Protein AF-A0A3N5QUW6-F1 (afdb_monomer)

Solvent-accessible surface area (backbone atoms only — not comparable to full-atom values): 14132 Å² total; per-residue (Å²): 138,83,79,79,79,84,76,81,46,76,66,60,58,51,51,52,49,52,50,54,51,52,52,48,50,50,50,50,42,40,70,77,35,26,73,84,57,45,49,43,58,52,53,50,51,50,52,50,50,50,47,45,58,71,54,50,44,60,58,69,42,42,45,84,40,75,59,88,62,66,57,44,33,39,71,74,58,42,76,89,75,78,54,65,54,97,43,71,69,44,36,50,38,69,59,44,38,67,40,96,86,24,29,67,59,53,78,62,54,48,73,65,55,36,75,76,56,68,51,53,90,59,68,92,67,89,54,70,53,53,52,49,44,22,58,69,20,56,71,62,77,34,73,76,83,71,78,63,55,78,65,71,58,87,61,53,49,70,52,46,39,59,42,38,72,72,56,67,44,62,67,44,58,56,68,36,73,52,56,75,28,63,61,68,73,71,44,39,30,28,73,85,79,64,45,33,41,48,33,71,30,92,37,90,90,64,70,70,92,53,67,34,44,31,67,43,71,66,57,51,43,51,50,29,47,77,70,74,39,58,81,70,58,46,67,72,69,37,39,101

Nearest PDB structures (foldseek):
  8x2j-assembly1_A  TM=5.044E-01  e=1.248E-05  Chloroflexus aurantiacus J-10-fl
  6loe-assembly1_A  TM=5.305E-01  e=9.195E-05  Roseiflexus castenholzii DSM 13941

Foldseek 3Di:
DDDDPPCPDPVVVVVVVVVVVVVVVLVCCCVVPVPVNVNVVVVVVVVVVCCCVFPVVLVVQKDWAFFPFWDFLQVQQDPPLPQDDPDSQSSCCLQFPADPVQHIPAGHWLVSVCVRVVDLVDDPDPDVRSNVCSPVDVVVVHTRPGDGQADDPPQWDDGNCCCVVVVVDDPCLAANDSNRGGTDDIFMAGPPPRHTCQQVAPGPVRDDPGLRRHNDLVSVCVVCVVVVNNVCSDPVNTGD

Structure (mmCIF, N/CA/C/O backbone):
data_AF-A0A3N5QUW6-F1
#
_entry.id   AF-A0A3N5QUW6-F1
#
loop_
_atom_site.group_PDB
_atom_site.id
_atom_site.type_symbol
_atom_site.label_atom_id
_atom_site.label_alt_id
_atom_site.label_comp_id
_atom_site.label_asym_id
_atom_site.label_entity_id
_atom_site.label_seq_id
_atom_site.pdbx_PDB_ins_code
_atom_site.Cartn_x
_atom_site.Cartn_y
_atom_site.Cartn_z
_atom_site.occupancy
_atom_site.B_iso_or_equiv
_atom_site.auth_seq_id
_atom_site.auth_comp_id
_atom_site.auth_asym_id
_atom_site.auth_atom_id
_atom_site.pdbx_PDB_model_num
ATOM 1 N N . MET A 1 1 ? -69.546 9.746 49.657 1.00 45.81 1 MET A N 1
ATOM 2 C CA . MET A 1 1 ? -68.284 9.319 49.016 1.00 45.81 1 MET A CA 1
ATOM 3 C C . MET A 1 1 ? -67.146 9.773 49.910 1.00 45.81 1 MET A C 1
ATOM 5 O O . MET A 1 1 ? -66.856 10.958 49.946 1.00 45.81 1 MET A O 1
ATOM 9 N N . VAL A 1 2 ? -66.602 8.863 50.716 1.00 47.72 2 VAL A N 1
ATOM 10 C CA . VAL A 1 2 ? -65.469 9.143 51.609 1.00 47.72 2 VAL A CA 1
ATOM 11 C C . VAL A 1 2 ? -64.213 8.714 50.859 1.00 47.72 2 VAL A C 1
ATOM 13 O O . VAL A 1 2 ? -64.085 7.547 50.497 1.00 47.72 2 VAL A O 1
ATOM 16 N N . THR A 1 3 ? -63.332 9.660 50.550 1.00 53.16 3 THR A N 1
ATOM 17 C CA . THR A 1 3 ? -62.000 9.361 50.017 1.00 53.16 3 THR A CA 1
ATOM 18 C C . THR A 1 3 ? -61.180 8.646 51.098 1.00 53.16 3 THR A C 1
ATOM 20 O O . THR A 1 3 ? -61.244 9.046 52.263 1.00 53.16 3 THR A O 1
ATOM 23 N N . PRO A 1 4 ? -60.424 7.580 50.773 1.00 52.78 4 PRO A N 1
ATOM 24 C CA . PRO A 1 4 ? -59.592 6.922 51.771 1.00 52.78 4 PRO A CA 1
ATOM 25 C C . PRO A 1 4 ? -58.467 7.873 52.214 1.00 52.78 4 PRO A C 1
ATOM 27 O O . PRO A 1 4 ? -57.924 8.608 51.381 1.00 52.78 4 PRO A O 1
ATOM 30 N N . PRO A 1 5 ? -58.097 7.885 53.507 1.00 54.56 5 PRO A N 1
ATOM 31 C CA . PRO A 1 5 ? -57.009 8.718 53.989 1.00 54.56 5 PRO A CA 1
ATOM 32 C C . PRO A 1 5 ? -55.700 8.252 53.351 1.00 54.56 5 PRO A C 1
ATOM 34 O O . PRO A 1 5 ? -55.341 7.076 53.406 1.00 54.56 5 PRO A O 1
ATOM 37 N N . ASN A 1 6 ? -54.982 9.190 52.737 1.00 60.47 6 ASN A N 1
ATOM 38 C CA . ASN A 1 6 ? -53.661 8.960 52.173 1.00 60.47 6 ASN A CA 1
ATOM 39 C C . ASN A 1 6 ? -52.664 8.733 53.323 1.00 60.47 6 ASN A C 1
ATOM 41 O O . ASN A 1 6 ? -52.033 9.663 53.820 1.00 60.47 6 ASN A O 1
ATOM 45 N N . SER A 1 7 ? -52.568 7.493 53.801 1.00 53.91 7 SER A N 1
ATOM 46 C CA . SER A 1 7 ? -51.731 7.089 54.931 1.00 53.91 7 SER A CA 1
ATOM 47 C C . SER A 1 7 ? -50.278 6.839 54.511 1.00 53.91 7 SER A C 1
ATOM 49 O O . SER A 1 7 ? -49.689 5.801 54.829 1.00 53.91 7 SER A O 1
ATOM 51 N N . ALA A 1 8 ? -49.666 7.781 53.794 1.00 54.69 8 ALA A N 1
ATOM 52 C CA . ALA A 1 8 ? -48.211 7.832 53.706 1.00 54.69 8 ALA A CA 1
ATOM 53 C C . ALA A 1 8 ? -47.682 8.346 55.057 1.00 54.69 8 ALA A C 1
ATOM 55 O O . ALA A 1 8 ? -47.460 9.535 55.250 1.00 54.69 8 ALA A O 1
ATOM 56 N N . GLY A 1 9 ? -47.589 7.446 56.039 1.00 53.38 9 GLY A N 1
ATOM 57 C CA . GLY A 1 9 ? -47.245 7.797 57.414 1.00 53.38 9 GLY A CA 1
ATOM 58 C C . GLY A 1 9 ? -45.829 8.382 57.573 1.00 53.38 9 GLY A C 1
ATOM 59 O O . GLY A 1 9 ? -44.948 8.116 56.750 1.00 53.38 9 GLY A O 1
ATOM 60 N N . PRO A 1 10 ? -45.570 9.100 58.683 1.00 59.31 10 PRO A N 1
ATOM 61 C CA . PRO A 1 10 ? -44.314 9.813 58.975 1.00 59.31 10 PRO A CA 1
ATOM 62 C C . PRO A 1 10 ? -43.053 8.929 58.970 1.00 59.31 10 PRO A C 1
ATOM 64 O O . PRO A 1 10 ? -41.938 9.429 58.850 1.00 59.31 10 PRO A O 1
ATOM 67 N N . LEU A 1 11 ? -43.205 7.606 59.066 1.00 59.00 11 LEU A N 1
ATOM 68 C CA . LEU A 1 11 ? -42.115 6.635 58.926 1.00 59.00 11 LEU A CA 1
ATOM 69 C C . LEU A 1 11 ? -41.585 6.538 57.485 1.00 59.00 11 LEU A C 1
ATOM 71 O O . LEU A 1 11 ? -40.383 6.364 57.288 1.00 59.00 11 LEU A O 1
ATOM 75 N N . LYS A 1 12 ? -42.455 6.697 56.477 1.00 62.25 12 LYS A N 1
ATOM 76 C CA . LYS A 1 12 ? -42.079 6.625 55.058 1.00 62.25 12 LYS A CA 1
ATOM 77 C C . LYS A 1 12 ? -41.268 7.856 54.643 1.00 62.25 12 LYS A C 1
ATOM 79 O O . LYS A 1 12 ? -40.258 7.713 53.961 1.00 62.25 12 LYS A O 1
ATOM 84 N N . GLU A 1 13 ? -41.638 9.045 55.123 1.00 67.88 13 GLU A N 1
ATOM 85 C CA . GLU A 1 13 ? -40.866 10.277 54.893 1.00 67.88 13 GLU A CA 1
ATOM 86 C C . GLU A 1 13 ? -39.516 10.279 55.620 1.00 67.88 13 GLU A C 1
ATOM 88 O O . GLU A 1 13 ? -38.502 10.645 55.023 1.00 67.88 13 GLU A O 1
ATOM 93 N N . LYS A 1 14 ? -39.464 9.794 56.870 1.00 71.06 14 LYS A N 1
ATOM 94 C CA . LYS A 1 14 ? -38.205 9.646 57.623 1.00 71.06 14 LYS A CA 1
ATOM 95 C C . LYS A 1 14 ? -37.236 8.666 56.954 1.00 71.06 14 LYS A C 1
ATOM 97 O O . LYS A 1 14 ? -36.044 8.951 56.880 1.00 71.06 14 LYS A O 1
ATOM 102 N N . GLY A 1 15 ? -37.741 7.553 56.413 1.00 74.06 15 GLY A N 1
ATOM 103 C CA . GLY A 1 15 ? -36.928 6.592 55.658 1.00 74.06 15 GLY A CA 1
ATOM 104 C C . GLY A 1 15 ? -36.357 7.175 54.360 1.00 74.06 15 GLY A C 1
ATOM 105 O O . GLY A 1 15 ? -35.183 6.974 54.052 1.00 74.06 15 GLY A O 1
ATOM 106 N N . VAL A 1 16 ? -37.156 7.958 53.625 1.00 77.75 16 VAL A N 1
ATOM 107 C CA . VAL A 1 16 ? -36.711 8.644 52.397 1.00 77.75 16 VAL A CA 1
ATOM 108 C C . VAL A 1 16 ? -35.689 9.748 52.702 1.00 77.75 16 VAL A C 1
ATOM 110 O O . VAL A 1 16 ? -34.716 9.899 51.959 1.00 77.75 16 VAL A O 1
ATOM 113 N N . ALA A 1 17 ? -35.866 10.498 53.794 1.00 77.69 17 ALA A N 1
ATOM 114 C CA . ALA A 1 17 ? -34.911 11.513 54.238 1.00 77.69 17 ALA A CA 1
ATOM 115 C C . ALA A 1 17 ? -33.561 10.892 54.639 1.00 77.69 17 ALA A C 1
ATOM 117 O O . ALA A 1 17 ? -32.524 11.326 54.138 1.00 77.69 17 ALA A O 1
ATOM 118 N N . PHE A 1 18 ? -33.579 9.816 55.433 1.00 81.56 18 PHE A N 1
ATOM 119 C CA . PHE A 1 18 ? -32.378 9.083 55.850 1.00 81.56 18 PHE A CA 1
ATOM 120 C C . PHE A 1 18 ? -31.588 8.507 54.664 1.00 81.56 18 PHE A C 1
ATOM 122 O O . PHE A 1 18 ? -30.364 8.633 54.609 1.00 81.56 18 PHE A O 1
ATOM 129 N N . LEU A 1 19 ? -32.279 7.922 53.678 1.00 77.69 19 LEU A N 1
ATOM 130 C CA . LEU A 1 19 ? -31.660 7.433 52.440 1.00 77.69 19 LEU A CA 1
ATOM 131 C C . LEU A 1 19 ? -31.000 8.566 51.647 1.00 77.69 19 LEU A C 1
ATOM 133 O O . LEU A 1 19 ? -29.864 8.423 51.203 1.00 77.69 19 LEU A O 1
ATOM 137 N N . ARG A 1 20 ? -31.688 9.703 51.489 1.00 81.88 2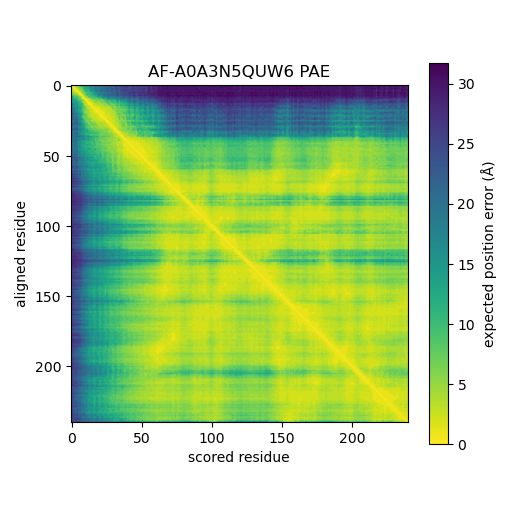0 ARG A N 1
ATOM 138 C CA . ARG A 1 20 ? -31.168 10.871 50.760 1.00 81.88 20 ARG A CA 1
ATOM 139 C C . ARG A 1 20 ? -29.922 11.455 51.426 1.00 81.88 20 ARG A C 1
ATOM 141 O O . ARG A 1 20 ? -28.984 11.848 50.735 1.00 81.88 20 ARG A O 1
ATOM 148 N N . GLU A 1 21 ? -29.919 11.525 52.749 1.00 81.06 21 GLU A N 1
ATOM 149 C CA . GLU A 1 21 ? -28.816 12.080 53.532 1.00 81.06 21 GLU A CA 1
ATOM 150 C C . GLU A 1 21 ? -27.612 11.133 53.552 1.00 81.06 21 GLU A C 1
ATOM 152 O O . GLU A 1 21 ? -26.482 11.570 53.348 1.00 81.06 21 GLU A O 1
ATOM 157 N N . SER A 1 22 ? -27.868 9.826 53.641 1.00 76.12 22 SER A N 1
ATOM 158 C CA . SER A 1 22 ? -26.851 8.776 53.522 1.00 76.12 22 SER A CA 1
ATOM 159 C C . SER A 1 22 ? -26.227 8.735 52.120 1.00 76.12 22 SER A C 1
ATOM 161 O O . SER A 1 22 ? -25.008 8.648 51.990 1.00 76.12 22 SER A O 1
ATOM 163 N N . LEU A 1 23 ? -27.032 8.885 51.062 1.00 79.44 23 LEU A N 1
ATOM 164 C CA . LEU A 1 23 ? -26.553 9.022 49.680 1.00 79.44 23 LEU A CA 1
ATOM 165 C C . LEU A 1 23 ? -25.696 10.277 49.491 1.00 79.44 23 LEU A C 1
ATOM 167 O O . LEU A 1 23 ? -24.645 10.200 48.856 1.00 79.44 23 LEU A O 1
ATOM 171 N N . ARG A 1 24 ? -26.105 11.420 50.062 1.00 78.19 24 ARG A N 1
ATOM 172 C CA . ARG A 1 24 ? -25.294 12.649 50.049 1.00 78.19 24 ARG A CA 1
ATOM 173 C C . ARG A 1 24 ? -23.986 12.468 50.807 1.00 78.19 24 ARG A C 1
ATOM 175 O O . ARG A 1 24 ? -22.949 12.839 50.275 1.00 78.19 24 ARG A O 1
ATOM 182 N N . ALA A 1 25 ? -24.015 11.897 52.008 1.00 73.69 25 ALA A N 1
ATOM 183 C CA . ALA A 1 25 ? -22.820 11.661 52.812 1.00 73.69 25 ALA A CA 1
ATOM 184 C C . ALA A 1 25 ? -21.835 10.725 52.094 1.00 73.69 25 ALA A C 1
ATOM 186 O O . ALA A 1 25 ? -20.648 11.037 52.017 1.00 73.69 25 ALA A O 1
ATOM 187 N N . PHE A 1 26 ? -22.335 9.647 51.481 1.00 74.12 26 PHE A N 1
ATOM 188 C CA . PHE A 1 26 ? -21.538 8.745 50.652 1.00 74.12 26 PHE A CA 1
ATOM 189 C C . PHE A 1 26 ? -20.931 9.467 49.441 1.00 74.12 26 PHE A C 1
ATOM 191 O O . PHE A 1 26 ? -19.728 9.368 49.214 1.00 74.12 26 PHE A O 1
ATOM 198 N N . HIS A 1 27 ? -21.716 10.263 48.707 1.00 74.94 27 HIS A N 1
ATOM 199 C CA . HIS A 1 27 ? -21.209 11.073 47.592 1.00 74.94 27 HIS A CA 1
ATOM 200 C C . HIS A 1 27 ? -20.103 12.040 48.030 1.00 74.94 27 HIS A C 1
ATOM 202 O O . HIS A 1 27 ? -19.050 12.116 47.397 1.00 74.94 27 HIS A O 1
ATOM 208 N N . THR A 1 28 ? -20.326 12.757 49.129 1.00 74.19 28 THR A N 1
ATOM 209 C CA . THR A 1 28 ? -19.365 13.706 49.694 1.00 74.19 28 THR A CA 1
ATOM 210 C C . THR A 1 28 ? -18.087 12.994 50.139 1.00 74.19 28 THR A C 1
ATOM 212 O O . THR A 1 28 ? -16.993 13.476 49.864 1.00 74.19 28 THR A O 1
ATOM 215 N N . GLN A 1 29 ? -18.194 11.812 50.750 1.00 72.75 29 GLN A N 1
ATOM 216 C CA . GLN A 1 29 ? -17.046 11.004 51.167 1.00 72.75 29 GLN A CA 1
ATOM 217 C C . GLN A 1 29 ? -16.260 10.452 49.968 1.00 72.75 29 GLN A C 1
ATOM 219 O O . GLN A 1 29 ? -15.029 10.457 49.980 1.00 72.75 29 GLN A O 1
ATOM 224 N N . VAL A 1 30 ? -16.957 10.021 48.915 1.00 75.25 30 VAL A N 1
ATOM 225 C CA . VAL A 1 30 ? -16.347 9.533 47.673 1.00 75.25 30 VAL A CA 1
ATOM 226 C C . VAL A 1 30 ? -15.582 10.643 46.952 1.00 75.25 30 VAL A C 1
ATOM 228 O O . VAL A 1 30 ? -14.452 10.404 46.524 1.00 75.25 30 VAL A O 1
ATOM 231 N N . LEU A 1 31 ? -16.163 11.845 46.863 1.00 74.12 31 LEU A N 1
ATOM 232 C CA . LEU A 1 31 ? -15.591 12.986 46.141 1.00 74.12 31 LEU A CA 1
ATOM 233 C C . LEU A 1 31 ? -14.501 13.726 46.928 1.00 74.12 31 LEU A C 1
ATOM 235 O O . LEU A 1 31 ? -13.473 14.069 46.351 1.00 74.12 31 LEU A O 1
ATOM 239 N N . LEU A 1 32 ? -14.699 13.971 48.229 1.00 77.31 32 LEU A N 1
ATOM 240 C CA . LEU A 1 32 ? -13.748 14.735 49.050 1.00 77.31 32 LEU A CA 1
ATOM 241 C C . LEU A 1 32 ? -12.586 13.882 49.576 1.00 77.31 32 LEU A C 1
ATOM 243 O O . LEU A 1 32 ? -11.517 14.418 49.858 1.00 77.31 32 LEU A O 1
ATOM 247 N N . HIS A 1 33 ? -12.760 12.560 49.697 1.00 79.19 33 HIS A N 1
ATOM 248 C CA . HIS A 1 33 ? -11.718 11.645 50.181 1.00 79.19 33 HIS A CA 1
ATOM 249 C C . HIS A 1 33 ? -11.460 10.490 49.196 1.00 79.19 33 HIS A C 1
ATOM 251 O O . HIS A 1 33 ? -11.607 9.319 49.562 1.00 79.19 33 HIS A O 1
ATOM 257 N N . PRO A 1 34 ? -11.009 10.788 47.962 1.00 73.25 34 PRO A N 1
ATOM 258 C CA . PRO A 1 34 ? -10.908 9.811 46.875 1.00 73.25 34 PRO A CA 1
ATOM 259 C C . PRO A 1 34 ? -9.981 8.627 47.190 1.00 73.25 34 PRO A C 1
ATOM 261 O O . PRO A 1 34 ? -10.211 7.518 46.719 1.00 73.25 34 PRO A O 1
ATOM 264 N N . LEU A 1 35 ? -8.945 8.824 48.011 1.00 78.69 35 LEU A N 1
ATOM 265 C CA . LEU A 1 35 ? -8.039 7.742 48.415 1.00 78.69 35 LEU A CA 1
ATOM 266 C C . LEU A 1 35 ? -8.649 6.816 49.479 1.00 78.69 35 LEU A C 1
ATOM 268 O O . LEU A 1 35 ? -8.401 5.617 49.450 1.00 78.69 35 LEU A O 1
ATOM 272 N N . LYS A 1 36 ? -9.478 7.337 50.395 1.00 79.62 36 LYS A N 1
ATOM 273 C CA . LYS A 1 36 ? -10.147 6.515 51.424 1.00 79.62 36 LYS A CA 1
ATOM 274 C C . LYS A 1 36 ? -11.377 5.789 50.878 1.00 79.62 36 LYS A C 1
ATOM 276 O O . LYS A 1 36 ? -11.722 4.728 51.382 1.00 79.62 36 LYS A O 1
ATOM 281 N N . SER A 1 37 ? -12.032 6.353 49.864 1.00 81.88 37 SER A N 1
ATOM 282 C CA . SER A 1 37 ? -13.218 5.778 49.219 1.00 81.88 37 SER A CA 1
ATOM 283 C C . SER A 1 37 ? -12.902 4.724 48.153 1.00 81.88 37 SER A C 1
ATOM 285 O O . SER A 1 37 ? -13.817 4.109 47.615 1.00 81.88 37 SER A O 1
ATOM 287 N N . GLY A 1 38 ? -11.625 4.533 47.805 1.00 84.56 38 GLY A N 1
ATOM 288 C CA . GLY A 1 38 ? -11.201 3.639 46.725 1.00 84.56 38 GLY A CA 1
ATOM 289 C C . GLY A 1 38 ? -11.283 4.252 45.320 1.00 84.56 38 GLY A C 1
ATOM 290 O O . GLY A 1 38 ? -10.676 3.717 44.392 1.00 84.56 38 GLY A O 1
ATOM 291 N N . LEU A 1 39 ? -11.960 5.398 45.154 1.00 87.25 39 LEU A N 1
ATOM 292 C CA . LEU A 1 39 ? -12.150 6.054 43.855 1.00 87.25 39 LEU A CA 1
ATOM 293 C C . LEU A 1 39 ? -10.819 6.460 43.205 1.00 87.25 39 LEU A C 1
ATOM 295 O O . LEU A 1 39 ? -10.648 6.303 42.001 1.00 87.25 39 LEU A O 1
ATOM 299 N N . GLY A 1 40 ? -9.858 6.941 43.993 1.00 88.50 40 GLY A N 1
ATOM 300 C CA . GLY A 1 40 ? -8.534 7.323 43.502 1.00 88.50 40 GLY A CA 1
ATOM 301 C C . GLY A 1 40 ? -7.766 6.139 42.911 1.00 88.50 40 GLY A C 1
ATOM 302 O O . GLY A 1 40 ? -7.218 6.255 41.818 1.00 88.50 40 GLY A O 1
ATOM 303 N N . TYR A 1 41 ? -7.784 4.982 43.583 1.00 92.31 41 TYR A N 1
ATOM 304 C CA . TYR A 1 41 ? -7.152 3.758 43.077 1.00 92.31 41 TYR A CA 1
ATOM 305 C C . TYR A 1 41 ? -7.849 3.237 41.820 1.00 92.31 41 TYR A C 1
ATOM 307 O O . TYR A 1 41 ? -7.175 2.835 40.873 1.00 92.31 41 TYR A O 1
ATOM 315 N N . PHE A 1 42 ? -9.184 3.293 41.785 1.00 92.62 42 PHE A N 1
ATOM 316 C CA . PHE A 1 42 ? -9.957 2.928 40.601 1.00 92.62 42 PHE A CA 1
ATOM 317 C C . PHE A 1 42 ? -9.612 3.818 39.400 1.00 92.62 42 PHE A C 1
ATOM 319 O O . PHE A 1 42 ? -9.276 3.303 38.336 1.00 92.62 42 PHE A O 1
ATOM 326 N N . LEU A 1 43 ? -9.646 5.145 39.567 1.00 94.31 43 LEU A N 1
ATOM 327 C CA . LEU A 1 43 ? -9.332 6.090 38.492 1.00 94.31 43 LEU A CA 1
ATOM 328 C C . LEU A 1 43 ? -7.884 5.945 38.022 1.00 94.31 43 LEU A C 1
ATOM 330 O O . LEU A 1 43 ? -7.634 5.941 36.820 1.00 94.31 43 LEU A O 1
ATOM 334 N N . PHE A 1 44 ? -6.943 5.772 38.950 1.00 94.50 44 PHE A N 1
ATOM 335 C CA . PHE A 1 44 ? -5.550 5.503 38.609 1.00 94.50 44 PHE A CA 1
ATOM 336 C C . PHE A 1 44 ? -5.409 4.213 37.792 1.00 94.50 44 PHE A C 1
ATOM 338 O O . PHE A 1 44 ? -4.791 4.229 36.729 1.00 94.50 44 PHE A O 1
ATOM 345 N N . GLY A 1 45 ? -6.022 3.115 38.245 1.00 96.62 45 GLY A N 1
ATOM 346 C CA . GLY A 1 45 ? -6.010 1.840 37.529 1.00 96.62 45 GLY A CA 1
ATOM 347 C C . GLY A 1 45 ? -6.640 1.942 36.139 1.00 96.62 45 GLY A C 1
ATOM 348 O O . GLY A 1 45 ? -6.077 1.430 35.175 1.00 96.62 45 GLY A O 1
ATOM 349 N N . LEU A 1 46 ? -7.760 2.660 36.012 1.00 96.00 46 LEU A N 1
ATOM 350 C CA . LEU A 1 46 ? -8.428 2.904 34.733 1.00 96.00 46 LEU A CA 1
ATOM 351 C C . LEU A 1 46 ? -7.538 3.701 33.773 1.00 96.00 46 LEU A C 1
ATOM 353 O O . LEU A 1 46 ? -7.369 3.301 32.623 1.00 96.00 46 LEU A O 1
ATOM 357 N N . VAL A 1 47 ? -6.938 4.801 34.234 1.00 96.00 47 VAL A N 1
ATOM 358 C CA . VAL A 1 47 ? -6.022 5.611 33.415 1.00 96.00 47 VAL A CA 1
ATOM 359 C C . VAL A 1 47 ? -4.799 4.792 33.005 1.00 96.00 47 VAL A C 1
ATOM 361 O O . VAL A 1 47 ? -4.429 4.804 31.832 1.00 96.00 47 VAL A O 1
ATOM 364 N N . ALA A 1 48 ? -4.206 4.033 33.929 1.00 96.00 48 ALA A N 1
ATOM 365 C CA . ALA A 1 48 ? -3.083 3.152 33.626 1.00 96.00 48 ALA A CA 1
ATOM 366 C C . ALA A 1 48 ? -3.458 2.099 32.569 1.00 96.00 48 ALA A C 1
ATOM 368 O O . ALA A 1 48 ? -2.720 1.918 31.602 1.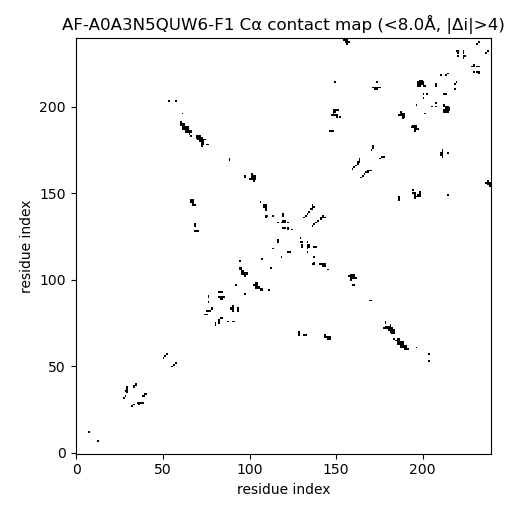00 96.00 48 ALA A O 1
ATOM 369 N N . ALA A 1 49 ? -4.625 1.460 32.696 1.00 95.12 49 ALA A N 1
ATOM 370 C CA . ALA A 1 49 ? -5.121 0.489 31.722 1.00 95.12 49 ALA A CA 1
ATOM 371 C C . ALA A 1 49 ? -5.365 1.117 30.340 1.00 95.12 49 ALA A C 1
ATOM 373 O O . ALA A 1 49 ? -4.995 0.526 29.326 1.00 95.12 49 ALA A O 1
ATOM 374 N N . LEU A 1 50 ? -5.927 2.329 30.285 1.00 93.25 50 LEU A N 1
ATOM 375 C CA . LEU A 1 50 ? -6.131 3.062 29.033 1.00 93.25 50 LEU A CA 1
ATOM 376 C C . LEU A 1 50 ? -4.799 3.410 28.361 1.00 93.25 50 LEU A C 1
ATOM 378 O O . LEU A 1 50 ? -4.648 3.179 27.164 1.00 93.25 50 LEU A O 1
ATOM 382 N N . VAL A 1 51 ? -3.811 3.902 29.115 1.00 91.94 51 VAL A N 1
ATOM 383 C CA . VAL A 1 51 ? -2.471 4.201 28.582 1.00 91.94 51 VAL A CA 1
ATOM 384 C C . VAL A 1 51 ? -1.792 2.927 28.074 1.00 91.94 51 VAL A C 1
ATOM 386 O O . VAL A 1 51 ? -1.277 2.904 26.954 1.00 91.94 51 VAL A O 1
ATOM 389 N N . LEU A 1 52 ? -1.835 1.843 28.853 1.00 93.31 52 LEU A N 1
ATOM 390 C CA . LEU A 1 52 ? -1.295 0.543 28.451 1.00 93.31 52 LEU A CA 1
ATOM 391 C C . LEU A 1 52 ? -1.961 0.020 27.170 1.00 93.31 52 LEU A C 1
ATOM 393 O O . LEU A 1 52 ? -1.263 -0.388 26.240 1.00 93.31 52 LEU A O 1
ATOM 397 N N . GLY A 1 53 ? -3.287 0.090 27.075 1.00 89.44 53 GLY A N 1
ATOM 398 C CA . GLY A 1 53 ? -4.026 -0.398 25.911 1.00 89.44 53 GLY A CA 1
ATOM 399 C C . GLY A 1 53 ? -3.907 0.481 24.659 1.00 89.44 53 GLY A C 1
ATOM 400 O O . GLY A 1 53 ? -3.881 -0.047 23.553 1.00 89.44 53 GLY A O 1
ATOM 401 N N . TRP A 1 54 ? -3.836 1.809 24.788 1.00 88.12 54 TRP A N 1
ATOM 402 C CA . TRP A 1 54 ? -3.889 2.713 23.627 1.00 88.12 54 TRP A CA 1
ATOM 403 C C . TRP A 1 54 ? -2.508 3.149 23.143 1.00 88.12 54 TRP A C 1
ATOM 405 O O . TRP A 1 54 ? -2.365 3.498 21.972 1.00 88.12 54 TRP A O 1
ATOM 415 N N . VAL A 1 55 ? -1.492 3.120 24.010 1.00 87.25 55 VAL A N 1
ATOM 416 C CA . VAL A 1 55 ? -0.124 3.529 23.661 1.00 87.25 55 VAL A CA 1
ATOM 417 C C . VAL A 1 55 ? 0.783 2.315 23.510 1.00 87.25 55 VAL A C 1
ATOM 419 O O . VAL A 1 55 ? 1.394 2.126 22.460 1.00 87.25 55 VAL A O 1
ATOM 422 N N . PHE A 1 56 ? 0.858 1.460 24.532 1.00 90.31 56 PHE A N 1
ATOM 423 C CA . PHE A 1 56 ? 1.846 0.379 24.558 1.00 90.31 56 PHE A CA 1
ATOM 424 C C . PHE A 1 56 ? 1.429 -0.838 23.733 1.00 90.31 56 PHE A C 1
ATOM 426 O O . PHE A 1 56 ? 2.255 -1.398 23.012 1.00 90.31 56 PHE A O 1
ATOM 433 N N . PHE A 1 57 ? 0.155 -1.230 23.774 1.00 88.81 57 PHE A N 1
ATOM 434 C CA . PHE A 1 57 ? -0.322 -2.387 23.016 1.00 88.81 57 PHE A CA 1
ATOM 435 C C . PHE A 1 57 ? -0.131 -2.248 21.489 1.00 88.81 57 PHE A C 1
ATOM 437 O O . PHE A 1 57 ? 0.407 -3.183 20.893 1.00 88.81 57 PHE A O 1
ATOM 444 N N . PRO A 1 58 ? -0.442 -1.110 20.826 1.00 84.81 58 PRO A N 1
ATOM 445 C CA . PRO A 1 58 ? -0.158 -0.946 19.398 1.00 84.81 58 PRO A CA 1
ATOM 446 C C . PRO A 1 58 ? 1.333 -1.043 19.063 1.00 84.81 58 PRO A C 1
ATOM 448 O O . PRO A 1 58 ? 1.697 -1.656 18.062 1.00 84.81 58 PRO A O 1
ATOM 451 N N . LEU A 1 59 ? 2.205 -0.484 19.908 1.00 86.94 59 LEU A N 1
ATOM 452 C CA . LEU A 1 59 ? 3.655 -0.573 19.719 1.00 86.94 59 LEU A CA 1
ATOM 453 C C . LEU A 1 59 ? 4.151 -2.018 19.837 1.00 86.94 59 LEU A C 1
ATOM 455 O O . LEU A 1 59 ? 5.001 -2.443 19.057 1.00 86.94 59 LEU A O 1
ATOM 459 N N . ALA A 1 60 ? 3.592 -2.786 20.772 1.00 91.50 60 ALA A N 1
ATOM 460 C CA . ALA A 1 60 ? 3.915 -4.198 20.936 1.00 91.50 60 ALA A CA 1
ATOM 461 C C . ALA A 1 60 ? 3.366 -5.064 19.788 1.00 91.50 60 ALA A C 1
ATOM 463 O O . ALA A 1 60 ? 4.004 -6.043 19.405 1.00 91.50 60 ALA A O 1
ATOM 464 N N . LEU A 1 61 ? 2.215 -4.704 19.212 1.00 92.62 61 LEU A N 1
ATOM 465 C CA . LEU A 1 61 ? 1.526 -5.495 18.189 1.00 92.62 61 LEU A CA 1
ATOM 466 C C . LEU A 1 61 ? 2.237 -5.487 16.827 1.00 92.62 61 LEU A C 1
ATOM 468 O O . LEU A 1 61 ? 2.095 -6.444 16.064 1.00 92.62 61 LEU A O 1
ATOM 472 N N . TYR A 1 62 ? 3.019 -4.450 16.516 1.00 93.50 62 TYR A N 1
ATOM 473 C CA . TYR A 1 62 ? 3.684 -4.308 15.218 1.00 93.50 62 TYR A CA 1
ATOM 474 C C . TYR A 1 62 ? 5.205 -4.446 15.311 1.00 93.50 62 TYR A C 1
ATOM 476 O O . TYR A 1 62 ? 5.856 -3.973 16.237 1.00 93.50 62 TYR A O 1
ATOM 484 N N . SER A 1 63 ? 5.785 -5.108 14.315 1.00 94.88 63 SER A N 1
ATOM 485 C CA . SER A 1 63 ? 7.231 -5.216 14.101 1.00 94.88 63 SER A CA 1
ATOM 486 C C . SER A 1 63 ? 7.630 -4.414 12.867 1.00 94.88 63 SER A C 1
ATOM 488 O O . SER A 1 63 ? 6.876 -4.380 11.899 1.00 94.88 63 SER A O 1
ATOM 490 N N . SER A 1 64 ? 8.788 -3.755 12.902 1.00 96.00 64 SER A N 1
ATOM 491 C CA . SER A 1 64 ? 9.288 -2.937 11.791 1.00 96.00 64 SER A CA 1
ATOM 492 C C . SER A 1 64 ? 10.356 -3.698 11.014 1.00 96.00 64 SER A C 1
ATOM 494 O O . SER A 1 64 ? 11.309 -4.196 11.612 1.00 96.00 64 SER A O 1
ATOM 496 N N . HIS A 1 65 ? 10.200 -3.765 9.696 1.00 95.31 65 HIS A N 1
ATOM 497 C CA . HIS A 1 65 ? 11.096 -4.458 8.775 1.00 95.31 65 HIS A CA 1
ATOM 498 C C . HIS A 1 65 ? 11.509 -3.506 7.656 1.00 95.31 65 HIS A C 1
ATOM 500 O O . HIS A 1 65 ? 10.702 -2.709 7.175 1.00 95.31 65 HIS A O 1
ATOM 506 N N . LYS A 1 66 ? 12.766 -3.576 7.223 1.00 95.00 66 LYS A N 1
ATOM 507 C CA . LYS A 1 66 ? 13.205 -2.877 6.010 1.00 95.00 66 LYS A CA 1
ATOM 508 C C . LYS A 1 66 ? 12.819 -3.705 4.786 1.00 95.00 66 LYS A C 1
ATOM 510 O O . LYS A 1 66 ? 12.727 -4.927 4.877 1.00 95.00 66 LYS A O 1
ATOM 515 N N . GLN A 1 67 ? 12.605 -3.040 3.655 1.00 95.12 67 GLN A N 1
ATOM 516 C CA . GLN A 1 67 ? 12.477 -3.741 2.380 1.00 95.12 67 GLN A CA 1
ATOM 517 C C . GLN A 1 67 ? 13.801 -4.446 2.033 1.00 95.12 67 GLN A C 1
ATOM 519 O O . GLN A 1 67 ? 14.858 -3.950 2.435 1.00 95.12 67 GLN A O 1
ATOM 524 N N . PRO A 1 68 ? 13.767 -5.569 1.289 1.00 94.12 68 PRO A N 1
ATOM 525 C CA . PRO A 1 68 ? 14.983 -6.268 0.860 1.00 94.12 68 PRO A CA 1
ATOM 526 C C . PRO A 1 68 ? 15.902 -5.388 0.007 1.00 94.12 68 PRO A C 1
ATOM 528 O O . PRO A 1 68 ? 17.119 -5.545 0.032 1.00 94.12 68 PRO A O 1
ATOM 531 N N . LEU A 1 69 ? 15.298 -4.460 -0.735 1.00 93.56 69 LEU A N 1
ATOM 532 C CA . LEU A 1 69 ? 15.961 -3.457 -1.546 1.00 93.56 69 LEU A CA 1
ATOM 533 C C . LEU A 1 69 ? 15.202 -2.134 -1.428 1.00 93.56 69 LEU A C 1
ATOM 535 O O . LEU A 1 69 ? 13.983 -2.128 -1.253 1.00 93.56 69 LEU 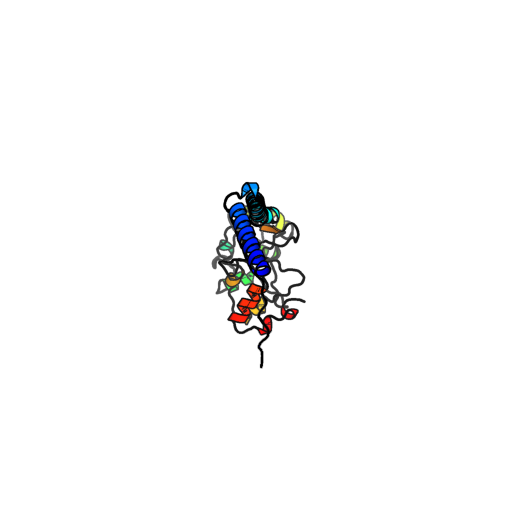A O 1
ATOM 539 N N . ASN A 1 70 ? 15.897 -1.006 -1.546 1.00 92.56 70 ASN A N 1
ATOM 540 C CA . ASN A 1 70 ? 15.239 0.290 -1.617 1.00 92.56 70 ASN A CA 1
ATOM 541 C C . ASN A 1 70 ? 15.009 0.715 -3.075 1.00 92.56 70 ASN A C 1
ATOM 543 O O . ASN A 1 70 ? 15.955 1.081 -3.772 1.00 92.56 70 ASN A O 1
ATOM 547 N N . PHE A 1 71 ? 13.755 0.664 -3.525 1.00 94.62 71 PHE A N 1
ATOM 548 C CA . PHE A 1 71 ? 13.360 1.080 -4.869 1.00 94.62 71 PHE A CA 1
ATOM 549 C C . PHE A 1 71 ? 12.988 2.568 -4.912 1.00 94.62 71 PHE A C 1
ATOM 551 O O . PHE A 1 71 ? 12.269 3.061 -4.041 1.00 94.62 71 PHE A O 1
ATOM 558 N N . ASN A 1 72 ? 13.449 3.263 -5.953 1.00 94.62 72 ASN A N 1
ATOM 559 C CA . ASN A 1 72 ? 13.197 4.686 -6.158 1.00 94.62 72 ASN A CA 1
ATOM 560 C C . ASN A 1 72 ? 12.125 4.879 -7.241 1.00 94.62 72 ASN A C 1
ATOM 562 O O . ASN A 1 72 ? 12.426 4.803 -8.431 1.00 94.62 72 ASN A O 1
ATOM 566 N N . HIS A 1 73 ? 10.885 5.149 -6.837 1.00 94.81 73 HIS A N 1
ATOM 567 C CA . HIS A 1 73 ? 9.781 5.396 -7.766 1.00 94.81 73 HIS A CA 1
ATOM 568 C C . HIS A 1 73 ? 9.932 6.717 -8.527 1.00 94.81 73 HIS A C 1
ATOM 570 O O . HIS A 1 73 ? 9.434 6.800 -9.643 1.00 94.81 73 HIS A O 1
ATOM 576 N N . VAL A 1 74 ? 10.629 7.719 -7.974 1.00 93.56 74 VAL A N 1
ATOM 577 C CA . VAL A 1 74 ? 10.822 9.022 -8.638 1.00 93.56 74 VAL A CA 1
ATOM 578 C C . VAL A 1 74 ? 11.528 8.840 -9.963 1.00 93.56 74 VAL A C 1
ATOM 580 O O . VAL A 1 74 ? 11.025 9.299 -10.979 1.00 93.56 74 VAL A O 1
ATOM 583 N N . VAL A 1 75 ? 12.658 8.130 -9.972 1.00 92.94 75 VAL A N 1
ATOM 584 C CA . VAL A 1 75 ? 13.402 7.867 -11.211 1.00 92.94 75 VAL A CA 1
ATOM 585 C C . VAL A 1 75 ? 12.542 7.068 -12.186 1.00 92.94 75 VAL A C 1
ATOM 587 O O . VAL A 1 75 ? 12.439 7.448 -13.346 1.00 92.94 75 VAL A O 1
ATOM 590 N N . HIS A 1 76 ? 11.856 6.037 -11.688 1.00 93.19 76 HIS A N 1
ATOM 591 C CA . HIS A 1 76 ? 11.043 5.125 -12.494 1.00 93.19 76 HIS A CA 1
ATOM 592 C C . HIS A 1 76 ? 9.668 5.678 -12.910 1.00 93.19 76 HIS A C 1
ATOM 594 O O . HIS A 1 76 ? 8.901 4.970 -13.548 1.00 93.19 76 HIS A O 1
ATOM 600 N N . SER A 1 77 ? 9.330 6.918 -12.551 1.00 91.06 77 SER A N 1
ATOM 601 C CA . SER A 1 77 ? 8.073 7.566 -12.968 1.00 91.06 77 SER A CA 1
ATOM 602 C C . SER A 1 77 ? 8.299 8.713 -13.956 1.00 91.06 77 SER A C 1
ATOM 604 O O . SER A 1 77 ? 7.331 9.326 -14.422 1.00 91.06 77 SER A O 1
ATOM 606 N N . ARG A 1 78 ? 9.566 9.021 -14.270 1.00 89.25 78 ARG A N 1
ATOM 607 C CA . ARG A 1 78 ? 9.931 10.068 -15.227 1.00 89.25 78 ARG A CA 1
ATOM 608 C C . ARG A 1 78 ? 9.642 9.627 -16.658 1.00 89.25 78 ARG A C 1
ATOM 610 O O . ARG A 1 78 ? 9.625 8.447 -16.980 1.00 89.25 78 ARG A O 1
ATOM 617 N N . GLU A 1 79 ? 9.444 10.611 -17.520 1.00 86.50 79 GLU A N 1
ATOM 618 C CA . GLU A 1 79 ? 9.127 10.403 -18.937 1.00 86.50 79 GLU A CA 1
ATOM 619 C C . GLU A 1 79 ? 10.380 10.149 -19.787 1.00 86.50 79 GLU A C 1
ATOM 621 O O . GLU A 1 79 ? 10.291 9.598 -20.878 1.00 86.50 79 GLU A O 1
ATOM 626 N N . ASP A 1 80 ? 11.562 10.512 -19.284 1.00 86.00 80 ASP A N 1
ATOM 627 C CA . ASP A 1 80 ? 12.832 10.486 -20.018 1.00 86.00 80 ASP A CA 1
ATOM 628 C C . ASP A 1 80 ? 13.601 9.159 -19.919 1.00 86.00 80 ASP A C 1
ATOM 630 O O . ASP A 1 80 ? 14.689 9.040 -20.476 1.00 86.00 80 ASP A O 1
ATOM 634 N N . ILE A 1 81 ? 13.047 8.155 -19.236 1.00 85.62 81 ILE A N 1
ATOM 635 C CA . ILE A 1 81 ? 13.712 6.865 -18.979 1.00 85.62 81 ILE A CA 1
ATOM 636 C C . ILE A 1 81 ? 13.165 5.702 -19.824 1.00 85.62 81 ILE A C 1
ATOM 638 O O . ILE A 1 81 ? 13.455 4.543 -19.539 1.00 85.62 81 ILE A O 1
ATOM 642 N N . GLY A 1 82 ? 12.356 5.992 -20.848 1.00 80.81 82 GLY A N 1
ATOM 643 C CA . GLY A 1 82 ? 11.857 4.981 -21.789 1.00 80.81 82 GLY A CA 1
ATOM 644 C C . GLY A 1 82 ? 10.652 4.164 -21.308 1.00 8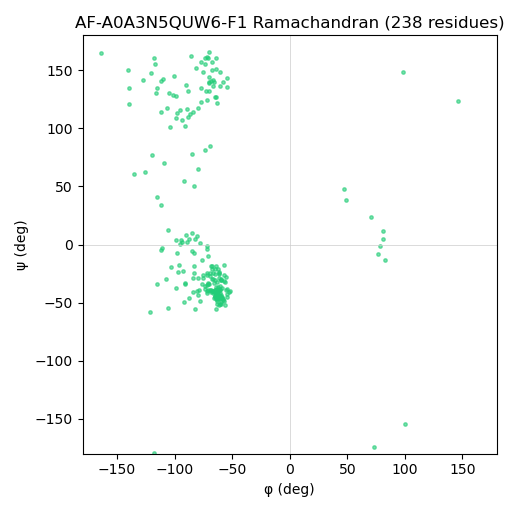0.81 82 GLY A C 1
ATOM 645 O O . GLY A 1 82 ? 10.303 3.176 -21.944 1.00 80.81 82 GLY A O 1
ATOM 646 N N . ILE A 1 83 ? 9.995 4.564 -20.213 1.00 88.69 83 ILE A N 1
ATOM 647 C CA . ILE A 1 83 ? 8.707 3.987 -19.803 1.00 88.69 83 ILE A CA 1
ATOM 648 C C . ILE A 1 83 ? 7.587 4.703 -20.558 1.00 88.69 83 ILE A C 1
ATOM 650 O O . ILE A 1 83 ? 7.347 5.894 -20.356 1.00 88.69 83 ILE A O 1
ATOM 654 N N . GLU A 1 84 ? 6.893 3.967 -21.422 1.00 83.75 84 GLU A N 1
ATOM 655 C CA . GLU A 1 84 ? 5.795 4.494 -22.232 1.00 83.75 84 GLU A CA 1
ATOM 656 C C . GLU A 1 84 ? 4.547 4.818 -21.387 1.00 83.75 84 GLU A C 1
ATOM 658 O O . GLU A 1 84 ? 4.216 4.122 -20.425 1.00 83.75 84 GLU A O 1
ATOM 663 N N . GLY A 1 85 ? 3.835 5.885 -21.762 1.00 86.38 85 GLY A N 1
ATOM 664 C CA . GLY A 1 85 ? 2.596 6.331 -21.119 1.00 86.38 85 GLY A CA 1
ATOM 665 C C . GLY A 1 85 ? 2.466 7.854 -21.131 1.00 86.38 85 GLY A C 1
ATOM 666 O O . GLY A 1 85 ? 3.336 8.560 -20.615 1.00 86.38 85 GLY A O 1
ATOM 667 N N . ALA A 1 86 ? 1.372 8.366 -21.699 1.00 85.06 86 ALA A N 1
ATOM 668 C CA . ALA A 1 86 ? 1.101 9.803 -21.792 1.00 85.06 86 ALA A CA 1
ATOM 669 C C . ALA A 1 86 ? 0.746 10.412 -20.427 1.00 85.06 86 ALA A C 1
ATOM 671 O O . ALA A 1 86 ? 0.934 11.606 -20.197 1.00 85.06 86 ALA A O 1
ATOM 672 N N . THR A 1 87 ? 0.243 9.590 -19.510 1.00 90.00 87 THR A N 1
ATOM 673 C CA . THR A 1 87 ? -0.102 9.987 -18.143 1.00 90.00 87 THR A CA 1
ATOM 674 C C . THR A 1 87 ? 0.739 9.238 -17.112 1.00 90.00 87 THR A C 1
ATOM 676 O O . THR A 1 87 ? 1.188 8.116 -17.343 1.00 90.00 87 THR A O 1
ATOM 679 N N . GLU A 1 88 ? 0.902 9.824 -15.921 1.00 88.88 88 GLU A N 1
ATOM 680 C CA . GLU A 1 88 ? 1.535 9.145 -14.777 1.00 88.88 88 GLU A CA 1
ATOM 681 C C . GLU A 1 88 ? 0.846 7.805 -14.465 1.00 88.88 88 GLU A C 1
ATOM 683 O O . GLU A 1 88 ? 1.510 6.810 -14.187 1.00 88.88 88 GLU A O 1
ATOM 688 N N . GLN A 1 89 ? -0.485 7.755 -14.594 1.00 89.69 89 GLN A N 1
ATOM 689 C CA . GLN A 1 89 ? -1.275 6.541 -14.403 1.00 89.69 89 GLN A CA 1
ATOM 690 C C . GLN A 1 89 ? -0.862 5.432 -15.385 1.00 89.69 89 GLN A C 1
ATOM 692 O O . GLN A 1 89 ? -0.680 4.289 -14.973 1.00 89.69 89 GLN A O 1
ATOM 697 N N . GLU A 1 90 ? -0.697 5.749 -16.670 1.00 89.88 90 GLU A N 1
ATOM 698 C CA . GLU A 1 90 ? -0.263 4.778 -17.684 1.00 89.88 90 GLU A CA 1
ATOM 699 C C . GLU A 1 90 ? 1.159 4.282 -17.419 1.00 89.88 90 GLU A C 1
ATOM 701 O O . GLU A 1 90 ? 1.406 3.079 -17.502 1.00 89.88 90 GLU A O 1
ATOM 706 N N . ARG A 1 91 ? 2.062 5.170 -16.986 1.00 92.06 91 ARG A N 1
ATOM 707 C CA . ARG A 1 91 ? 3.423 4.779 -16.591 1.00 92.06 91 ARG A CA 1
ATOM 708 C C . ARG A 1 91 ? 3.433 3.865 -15.367 1.00 92.06 91 ARG A C 1
ATOM 710 O O . ARG A 1 91 ? 4.210 2.915 -15.327 1.00 92.06 91 ARG A O 1
ATOM 717 N N . CYS A 1 92 ? 2.537 4.069 -14.395 1.00 92.62 92 CYS A N 1
ATOM 718 C CA . CYS A 1 92 ? 2.358 3.102 -13.309 1.00 92.62 92 CYS A CA 1
ATOM 719 C C . CYS A 1 92 ? 1.969 1.721 -13.857 1.00 92.62 92 CYS A C 1
ATOM 721 O O . CYS A 1 92 ? 2.541 0.717 -13.435 1.00 92.62 92 CYS A O 1
ATOM 723 N N . LEU A 1 93 ? 1.025 1.668 -14.804 1.00 92.06 93 LEU A N 1
ATOM 724 C CA . LEU A 1 93 ? 0.519 0.417 -15.381 1.00 92.06 93 LEU A CA 1
ATOM 725 C C . LEU A 1 93 ? 1.552 -0.338 -16.220 1.00 92.06 93 LEU A C 1
ATOM 727 O O . LEU A 1 93 ? 1.378 -1.540 -16.409 1.00 92.06 93 LEU A O 1
ATOM 731 N N . PHE A 1 94 ? 2.624 0.322 -16.669 1.00 92.75 94 PHE A N 1
ATOM 732 C CA . PHE A 1 94 ? 3.729 -0.358 -17.338 1.00 92.75 94 PHE A CA 1
ATOM 733 C C . PHE A 1 94 ? 4.319 -1.453 -16.445 1.00 92.75 94 PHE A C 1
ATOM 735 O O . PHE A 1 94 ? 4.468 -2.582 -16.897 1.00 92.75 94 PHE A O 1
ATOM 742 N N . CYS A 1 95 ? 4.616 -1.142 -15.179 1.00 93.75 95 CYS A N 1
ATOM 743 C CA . CYS A 1 95 ? 5.153 -2.101 -14.204 1.00 93.75 95 CYS A CA 1
ATOM 744 C C . CYS A 1 95 ? 4.059 -2.815 -13.400 1.00 93.75 95 CYS A C 1
ATOM 746 O O . CYS A 1 95 ? 4.220 -3.965 -12.997 1.00 93.75 95 CYS A O 1
ATOM 748 N N . HIS A 1 96 ? 2.961 -2.117 -13.129 1.00 93.88 96 HIS A N 1
ATOM 749 C CA . HIS A 1 96 ? 1.888 -2.567 -12.257 1.00 93.88 96 HIS A CA 1
ATOM 750 C C . HIS A 1 96 ? 0.633 -2.911 -13.054 1.00 93.88 96 HIS A C 1
ATOM 752 O O . HIS A 1 96 ? -0.383 -2.212 -13.009 1.00 93.88 96 HIS A O 1
ATOM 758 N N . GLU A 1 97 ? 0.720 -4.005 -13.798 1.00 91.31 97 GLU A N 1
ATOM 759 C CA . GLU A 1 97 ? -0.354 -4.459 -14.670 1.00 91.31 97 GLU A CA 1
ATOM 760 C C . GLU A 1 97 ? -1.575 -4.990 -13.901 1.00 91.31 97 GLU A C 1
ATOM 762 O O . GLU A 1 97 ? -1.535 -5.283 -12.703 1.00 91.31 97 GLU A O 1
ATOM 767 N N . PHE A 1 98 ? -2.689 -5.138 -14.614 1.00 91.31 98 PHE A N 1
ATOM 768 C CA . PHE A 1 98 ? -3.858 -5.856 -14.117 1.00 91.31 98 PHE A CA 1
ATOM 769 C C . PHE A 1 98 ? -3.888 -7.263 -14.699 1.00 91.31 98 PHE A C 1
ATOM 771 O O . PHE A 1 98 ? -3.552 -7.474 -15.860 1.00 91.31 98 PHE A O 1
ATOM 778 N N . ARG A 1 99 ? -4.358 -8.213 -13.896 1.00 89.38 99 ARG A N 1
ATOM 779 C CA . ARG A 1 99 ? -4.676 -9.567 -14.343 1.00 89.38 99 ARG A CA 1
ATOM 780 C C . ARG A 1 99 ? -5.968 -9.555 -15.161 1.00 89.38 99 ARG A C 1
ATOM 782 O O . ARG A 1 99 ? -6.793 -8.652 -15.018 1.00 89.38 99 ARG A O 1
ATOM 789 N N . GLU A 1 100 ? -6.178 -10.601 -15.955 1.00 86.06 100 GLU A N 1
ATOM 790 C CA . GLU A 1 100 ? -7.386 -10.769 -16.778 1.00 86.06 100 GLU A CA 1
ATOM 791 C C . GLU A 1 100 ? -8.689 -10.749 -15.957 1.00 86.06 100 GLU A C 1
ATOM 793 O O . GLU A 1 100 ? -9.710 -10.246 -16.418 1.00 86.06 100 GLU A O 1
ATOM 798 N N . ASP A 1 101 ? -8.651 -11.223 -14.706 1.00 83.12 101 ASP A N 1
ATOM 799 C CA . ASP A 1 101 ? -9.790 -11.237 -13.773 1.00 83.12 101 ASP A CA 1
ATOM 800 C C . ASP A 1 101 ? -10.049 -9.882 -13.077 1.00 83.12 101 ASP A C 1
ATOM 802 O O . ASP A 1 101 ? -10.861 -9.773 -12.147 1.00 83.12 101 ASP A O 1
ATOM 806 N N . GLY A 1 102 ? -9.334 -8.838 -13.497 1.00 85.69 102 GLY A N 1
ATOM 807 C CA . GLY A 1 102 ? -9.437 -7.484 -12.971 1.00 85.69 102 GLY A CA 1
ATOM 808 C C . GLY A 1 102 ? -8.721 -7.240 -11.648 1.00 85.69 102 GLY A C 1
ATOM 809 O O . GLY A 1 102 ? -8.735 -6.100 -11.163 1.00 85.69 102 GLY A O 1
ATOM 810 N N . ARG A 1 103 ? -8.086 -8.258 -11.053 1.00 87.38 103 ARG A N 1
ATOM 811 C CA . ARG A 1 103 ? -7.210 -8.067 -9.889 1.00 87.38 103 ARG A CA 1
ATOM 812 C C . ARG A 1 103 ? -5.921 -7.361 -10.308 1.00 87.38 103 ARG A C 1
ATOM 814 O O . ARG A 1 103 ? -5.531 -7.348 -11.471 1.00 87.38 103 ARG A O 1
ATOM 821 N N . PHE A 1 104 ? -5.233 -6.778 -9.337 1.00 88.19 104 PHE A N 1
ATOM 822 C CA . PHE A 1 104 ? -3.901 -6.230 -9.565 1.00 88.19 104 PHE A CA 1
ATOM 823 C C . PHE A 1 104 ? -2.887 -7.350 -9.792 1.00 88.19 104 PHE A C 1
ATOM 825 O O . PHE A 1 104 ? -2.932 -8.363 -9.091 1.00 88.19 104 PHE A O 1
ATOM 832 N N . GLY A 1 105 ? -1.977 -7.162 -10.748 1.00 85.38 105 GLY A N 1
ATOM 833 C CA . GLY A 1 105 ? -0.861 -8.069 -11.034 1.00 85.38 105 GLY A CA 1
ATOM 834 C C . GLY A 1 105 ? 0.144 -8.154 -9.888 1.00 85.38 105 GLY A C 1
ATOM 835 O O . GLY A 1 105 ? 0.829 -9.163 -9.748 1.00 85.38 105 GLY A O 1
ATOM 836 N N . GLY A 1 106 ? 0.155 -7.147 -9.011 1.00 88.06 106 GLY A N 1
ATOM 837 C CA . GLY A 1 106 ? 1.009 -7.097 -7.834 1.00 88.06 106 GLY A CA 1
ATOM 838 C C . GLY A 1 106 ? 2.242 -6.229 -8.055 1.00 88.06 106 GLY A C 1
ATOM 839 O O . GLY A 1 106 ? 2.237 -5.276 -8.834 1.00 88.06 106 GLY A O 1
ATOM 840 N N . ILE A 1 107 ? 3.292 -6.535 -7.299 1.00 93.19 107 ILE A N 1
ATOM 841 C CA . ILE A 1 107 ? 4.607 -5.925 -7.491 1.00 93.19 107 ILE A CA 1
ATOM 842 C C . ILE A 1 107 ? 5.252 -6.603 -8.713 1.00 93.19 107 ILE A C 1
ATOM 844 O O . ILE A 1 107 ? 5.152 -7.830 -8.806 1.00 93.19 107 ILE A O 1
ATOM 848 N N . PRO A 1 108 ? 5.867 -5.848 -9.645 1.00 93.88 108 PRO A N 1
ATOM 849 C CA . PRO A 1 108 ? 6.514 -6.421 -10.821 1.00 93.88 108 PRO A CA 1
ATOM 850 C C . PRO A 1 108 ? 7.552 -7.476 -10.436 1.00 93.88 108 PRO A C 1
ATOM 852 O O . PRO A 1 108 ? 8.274 -7.330 -9.446 1.00 93.88 108 PRO A O 1
ATOM 855 N N . LYS A 1 109 ? 7.623 -8.524 -11.257 1.00 94.12 109 LYS A N 1
ATOM 856 C CA . LYS A 1 109 ? 8.663 -9.553 -11.186 1.00 94.12 109 LYS A CA 1
ATOM 857 C C . LYS A 1 109 ? 10.013 -9.019 -11.654 1.00 94.12 109 LYS A C 1
ATOM 859 O O . LYS A 1 109 ? 10.060 -8.037 -12.400 1.00 94.12 109 LYS A O 1
ATOM 864 N N . THR A 1 110 ? 11.085 -9.718 -11.290 1.00 95.00 110 THR A N 1
ATOM 865 C CA . THR A 1 110 ? 12.454 -9.417 -11.742 1.00 95.00 110 THR A CA 1
ATOM 866 C C . THR A 1 110 ? 12.539 -9.296 -13.270 1.00 95.00 110 THR A C 1
ATOM 868 O O . THR A 1 110 ? 13.146 -8.342 -13.754 1.00 95.00 110 THR A O 1
ATOM 871 N N . ASP A 1 111 ? 11.834 -10.151 -14.021 1.00 93.75 111 ASP A N 1
ATOM 872 C CA . ASP A 1 111 ? 11.791 -10.120 -15.495 1.00 93.75 111 ASP A CA 1
ATOM 873 C C . ASP A 1 111 ? 11.343 -8.770 -16.070 1.00 93.75 111 ASP A C 1
ATOM 875 O O . ASP A 1 111 ? 11.767 -8.361 -17.151 1.00 93.75 111 ASP A O 1
ATOM 879 N N . LYS A 1 112 ? 10.463 -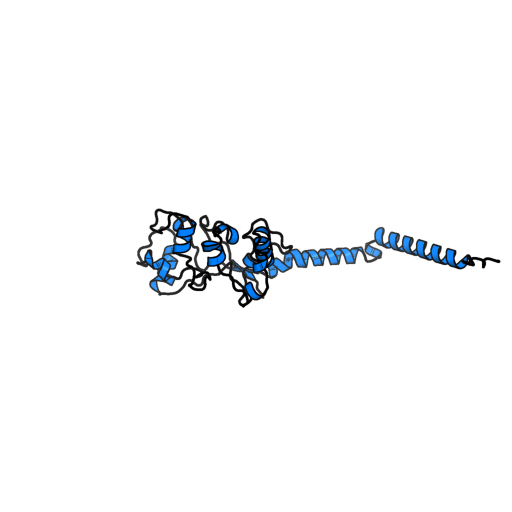8.052 -15.360 1.00 93.94 112 LYS A N 1
ATOM 880 C CA . LYS A 1 112 ? 9.986 -6.742 -15.808 1.00 93.94 112 LYS A CA 1
ATOM 881 C C . LYS A 1 112 ? 11.076 -5.682 -15.677 1.00 93.94 112 LYS A C 1
ATOM 883 O O . LYS A 1 112 ? 11.168 -4.793 -16.517 1.00 93.94 112 LYS A O 1
ATOM 888 N N . CYS A 1 113 ? 11.907 -5.786 -14.644 1.00 93.94 113 CYS A N 1
ATOM 889 C CA . CYS A 1 113 ? 13.040 -4.894 -14.427 1.00 93.94 113 CYS A CA 1
ATOM 890 C C . CYS A 1 113 ? 14.153 -5.156 -15.447 1.00 93.94 113 CYS A C 1
ATOM 892 O O . CYS A 1 113 ? 14.752 -4.209 -15.957 1.00 93.94 113 CYS A O 1
ATOM 894 N N . THR A 1 114 ? 14.398 -6.423 -15.788 1.00 94.31 114 THR A N 1
ATOM 895 C CA . THR A 1 114 ? 15.431 -6.804 -16.759 1.00 94.31 114 THR A CA 1
ATOM 896 C C . THR A 1 114 ? 15.075 -6.453 -18.200 1.00 94.31 114 THR A C 1
ATOM 898 O O . THR A 1 114 ? 15.926 -6.628 -19.049 1.00 94.31 114 THR A O 1
ATOM 901 N N . GLN A 1 115 ? 13.883 -5.916 -18.499 1.00 92.62 115 GLN A N 1
ATOM 902 C CA . GLN A 1 115 ? 13.578 -5.348 -19.827 1.00 92.62 115 GLN A CA 1
ATOM 903 C C . GLN A 1 115 ? 14.428 -4.111 -20.153 1.00 92.62 115 GLN A C 1
ATOM 905 O O . GLN A 1 115 ? 14.634 -3.802 -21.319 1.00 92.62 115 GLN A O 1
ATOM 910 N N . CYS A 1 116 ? 14.901 -3.396 -19.126 1.00 93.56 116 CYS A N 1
ATOM 911 C CA . CYS A 1 116 ? 15.853 -2.294 -19.285 1.00 93.56 116 CYS A CA 1
ATOM 912 C C . CYS A 1 116 ? 17.193 -2.612 -18.607 1.00 93.56 116 CYS A C 1
ATOM 914 O O . CYS A 1 116 ? 18.249 -2.221 -19.093 1.00 93.56 116 CYS A O 1
ATOM 916 N N . HIS A 1 117 ? 17.161 -3.334 -17.485 1.00 93.06 117 HIS A N 1
ATOM 917 C CA . HIS A 1 117 ? 18.338 -3.741 -16.718 1.00 93.06 117 HIS A CA 1
ATOM 918 C C . HIS A 1 117 ? 18.849 -5.125 -17.160 1.00 93.06 117 HIS A C 1
ATOM 920 O O . HIS A 1 117 ? 18.934 -6.046 -16.347 1.00 93.06 117 HIS A O 1
ATOM 926 N N . GLU A 1 118 ? 19.114 -5.287 -18.458 1.00 90.19 118 GLU A N 1
ATOM 927 C CA . GLU A 1 118 ? 19.471 -6.580 -19.068 1.00 90.19 118 GLU A CA 1
ATOM 928 C C . GLU A 1 118 ? 20.853 -7.092 -18.641 1.00 90.19 118 GLU A C 1
ATOM 930 O O . GLU A 1 118 ? 21.018 -8.290 -18.417 1.00 90.19 118 GLU A O 1
ATOM 935 N N . ASP A 1 119 ? 21.839 -6.198 -18.516 1.00 90.75 119 ASP A N 1
ATOM 936 C CA . ASP A 1 119 ? 23.223 -6.545 -18.177 1.00 90.75 119 ASP A CA 1
ATOM 937 C C . ASP A 1 119 ? 23.499 -6.344 -16.672 1.00 90.75 119 ASP A C 1
ATOM 939 O O . ASP A 1 119 ? 23.528 -5.203 -16.193 1.00 90.75 119 ASP A O 1
ATOM 943 N N . PRO A 1 120 ? 23.752 -7.423 -15.902 1.00 87.31 120 PRO A N 1
ATOM 944 C CA . PRO A 1 120 ? 24.036 -7.324 -14.475 1.00 87.31 120 PRO A CA 1
ATOM 945 C C . PRO A 1 120 ? 25.320 -6.576 -14.102 1.00 87.31 120 PRO A C 1
ATOM 947 O O . PRO A 1 120 ? 25.464 -6.154 -12.949 1.00 87.31 120 PRO A O 1
ATOM 950 N N . GLU A 1 121 ? 26.252 -6.416 -15.041 1.00 86.88 121 GLU A N 1
ATOM 951 C CA . GLU A 1 121 ? 27.523 -5.725 -14.806 1.00 86.88 121 GLU A CA 1
ATOM 952 C C . GLU A 1 121 ? 27.502 -4.260 -15.271 1.00 86.88 121 GLU A C 1
ATOM 954 O O . GLU A 1 121 ? 28.424 -3.505 -14.947 1.00 86.88 121 GLU A O 1
ATOM 959 N N . ALA A 1 122 ? 26.434 -3.822 -15.949 1.00 88.94 122 ALA A N 1
ATOM 960 C CA . ALA A 1 122 ? 26.275 -2.461 -16.458 1.00 88.94 122 ALA A CA 1
ATOM 961 C C . AL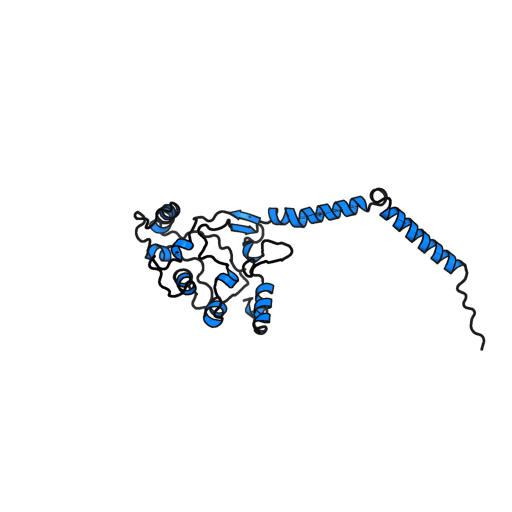A A 1 122 ? 25.043 -1.755 -15.850 1.00 88.94 122 ALA A C 1
ATOM 963 O O . ALA A 1 122 ? 24.014 -1.610 -16.514 1.00 88.94 122 ALA A O 1
ATOM 964 N N . PRO A 1 123 ? 25.120 -1.274 -14.591 1.00 90.56 123 PRO A N 1
ATOM 965 C CA . PRO A 1 123 ? 24.049 -0.471 -14.009 1.00 90.56 123 PRO A CA 1
ATOM 966 C C . PRO A 1 123 ? 23.828 0.818 -14.812 1.00 90.56 123 PRO A C 1
ATOM 968 O O . PRO A 1 123 ? 24.776 1.516 -15.182 1.00 90.56 123 PRO A O 1
ATOM 971 N N . LEU A 1 124 ? 22.561 1.152 -15.043 1.00 90.06 124 LEU A N 1
ATOM 972 C CA . LEU A 1 124 ? 22.118 2.353 -15.750 1.00 90.06 124 LEU A CA 1
ATOM 973 C C . LEU A 1 124 ? 22.244 3.607 -14.873 1.00 90.06 124 LEU A C 1
ATOM 975 O O . LEU A 1 124 ? 22.368 4.725 -15.379 1.00 90.06 124 LEU A O 1
ATOM 979 N N . GLY A 1 125 ? 22.197 3.440 -13.550 1.00 85.88 125 GLY A N 1
ATOM 980 C CA . GLY A 1 125 ? 22.270 4.511 -12.567 1.00 85.88 125 GLY A CA 1
ATOM 981 C C . GLY A 1 125 ? 23.479 4.427 -11.632 1.00 85.88 125 GLY A C 1
ATOM 982 O O . GLY A 1 125 ? 24.332 3.547 -11.690 1.00 85.88 125 GLY A O 1
ATOM 983 N N . LYS A 1 126 ? 23.551 5.400 -10.714 1.00 85.00 126 LYS A N 1
ATOM 984 C CA . LYS A 1 126 ? 24.583 5.476 -9.658 1.00 85.00 126 LYS A CA 1
ATOM 985 C C . LYS A 1 126 ? 24.098 4.943 -8.306 1.00 85.00 126 LYS A C 1
ATOM 987 O O . LYS A 1 126 ? 24.796 5.080 -7.303 1.00 85.00 126 LYS A O 1
ATOM 992 N N . ASN A 1 127 ? 22.877 4.412 -8.237 1.00 87.94 127 ASN A N 1
ATOM 993 C CA . ASN A 1 127 ? 22.295 3.969 -6.976 1.00 87.94 127 ASN A CA 1
ATOM 994 C C . ASN A 1 127 ? 22.915 2.620 -6.575 1.00 87.94 127 ASN A C 1
ATOM 996 O O . ASN A 1 127 ? 22.765 1.653 -7.317 1.00 87.94 127 ASN A O 1
ATOM 1000 N N . PRO A 1 128 ? 23.545 2.492 -5.393 1.00 89.50 128 PRO A N 1
ATOM 1001 C CA . PRO A 1 128 ? 24.135 1.222 -4.969 1.00 89.50 128 PRO A CA 1
ATOM 1002 C C . PRO A 1 128 ? 23.105 0.086 -4.842 1.00 89.50 128 PRO A C 1
ATOM 1004 O O . PRO A 1 128 ? 23.467 -1.079 -4.980 1.00 89.50 128 PRO A O 1
ATOM 1007 N N . ASN A 1 129 ? 21.821 0.402 -4.625 1.00 91.44 129 ASN A N 1
ATOM 1008 C CA . ASN A 1 129 ? 20.752 -0.601 -4.614 1.00 91.44 129 ASN A CA 1
ATOM 1009 C C . ASN A 1 129 ? 20.566 -1.269 -5.984 1.00 91.44 129 ASN A C 1
ATOM 1011 O O . ASN A 1 129 ? 20.196 -2.435 -6.043 1.00 91.44 129 ASN A O 1
ATOM 1015 N N . GLU A 1 130 ? 20.842 -0.568 -7.081 1.00 94.12 130 GLU A N 1
ATOM 1016 C CA . GLU A 1 130 ? 20.748 -1.151 -8.420 1.00 94.12 130 GLU A CA 1
ATOM 1017 C C . GLU A 1 130 ? 21.788 -2.258 -8.606 1.00 94.12 130 GLU A C 1
ATOM 1019 O O . GLU A 1 130 ? 21.444 -3.366 -8.998 1.00 94.12 130 GLU A O 1
ATOM 1024 N N . ALA A 1 131 ? 23.039 -2.011 -8.212 1.00 92.50 131 ALA A N 1
ATOM 1025 C CA . ALA A 1 131 ? 24.089 -3.025 -8.277 1.00 92.50 131 ALA A CA 1
ATOM 1026 C C . ALA A 1 131 ? 23.760 -4.261 -7.418 1.00 92.50 131 ALA A C 1
ATOM 1028 O O . ALA A 1 131 ? 24.022 -5.392 -7.826 1.00 92.50 131 ALA A O 1
ATOM 1029 N N . VAL A 1 132 ? 23.153 -4.063 -6.240 1.00 93.38 132 VAL A N 1
ATOM 1030 C CA . VAL A 1 132 ? 22.670 -5.174 -5.402 1.00 93.38 132 VAL A CA 1
ATOM 1031 C C . VAL A 1 132 ? 21.545 -5.934 -6.104 1.00 93.38 132 VAL A C 1
ATOM 1033 O O . VAL A 1 132 ? 21.571 -7.162 -6.121 1.00 93.38 132 VAL A O 1
ATOM 1036 N N . PHE A 1 133 ? 20.580 -5.230 -6.702 1.00 95.50 133 PHE A N 1
ATOM 1037 C CA . PHE A 1 133 ? 19.503 -5.850 -7.473 1.00 95.50 133 PHE A CA 1
ATOM 1038 C C . PHE A 1 133 ? 20.043 -6.727 -8.605 1.00 95.50 133 PHE A C 1
ATOM 1040 O O . PHE A 1 133 ? 19.708 -7.911 -8.689 1.00 95.50 133 PHE A O 1
ATOM 1047 N N . LEU A 1 134 ? 20.923 -6.156 -9.425 1.00 95.31 134 LEU A N 1
ATOM 1048 C CA . LEU A 1 134 ? 21.508 -6.817 -10.582 1.00 95.31 134 LEU A CA 1
ATOM 1049 C C . LEU A 1 134 ? 22.252 -8.099 -10.193 1.00 95.31 134 LEU A C 1
ATOM 1051 O O . LEU A 1 134 ? 22.007 -9.156 -10.770 1.00 95.31 134 LEU A O 1
ATOM 1055 N N . LYS A 1 135 ? 23.107 -8.038 -9.167 1.00 93.56 135 LYS A N 1
ATOM 1056 C CA . LYS A 1 135 ? 23.960 -9.170 -8.772 1.00 93.56 135 LYS A CA 1
ATOM 1057 C C . LYS A 1 135 ? 23.229 -10.240 -7.967 1.00 93.56 135 LYS A C 1
ATOM 1059 O O . LYS A 1 135 ? 23.482 -11.429 -8.149 1.00 93.56 135 LYS A O 1
ATOM 1064 N N . GLU A 1 136 ? 22.339 -9.843 -7.059 1.00 94.50 136 GLU A N 1
ATOM 1065 C CA . GLU A 1 136 ? 21.700 -10.780 -6.126 1.00 94.50 136 GLU A CA 1
ATOM 1066 C C . GLU A 1 136 ? 20.365 -11.339 -6.619 1.00 94.50 136 GLU A C 1
ATOM 1068 O O . GLU A 1 136 ? 19.960 -12.414 -6.167 1.00 94.50 136 GLU A O 1
ATOM 1073 N N . TYR A 1 137 ? 19.697 -10.642 -7.540 1.00 95.62 137 TYR A N 1
ATOM 1074 C CA . TYR A 1 137 ? 18.363 -11.009 -8.008 1.00 95.62 137 TYR A CA 1
ATOM 1075 C C . TYR A 1 137 ? 18.331 -11.244 -9.517 1.00 95.62 137 TYR A C 1
ATOM 1077 O O . TYR A 1 137 ? 18.039 -12.367 -9.924 1.00 95.62 137 TYR A O 1
ATOM 1085 N N . ALA A 1 138 ? 18.704 -10.255 -10.337 1.00 94.44 138 ALA A N 1
ATOM 1086 C CA . ALA A 1 138 ? 18.633 -10.388 -11.797 1.00 94.44 138 ALA A CA 1
ATOM 1087 C C . ALA A 1 138 ? 19.569 -11.490 -12.331 1.00 94.44 138 ALA A C 1
ATOM 1089 O O . ALA A 1 138 ? 19.102 -12.458 -12.926 1.00 94.44 138 ALA A O 1
ATOM 1090 N N . ALA A 1 139 ? 20.870 -11.426 -12.024 1.00 94.31 139 ALA A N 1
ATOM 1091 C CA . ALA A 1 139 ? 21.869 -12.402 -12.480 1.00 94.31 139 ALA A CA 1
ATOM 1092 C C . ALA A 1 139 ? 21.597 -13.835 -11.994 1.00 94.31 139 ALA A C 1
ATOM 1094 O O . ALA A 1 139 ? 21.987 -14.807 -12.637 1.00 94.31 139 ALA A O 1
ATOM 1095 N N . LYS A 1 140 ? 20.939 -13.973 -10.837 1.00 95.06 140 LYS A N 1
ATOM 1096 C CA . LYS A 1 140 ? 20.610 -15.267 -10.218 1.00 95.06 140 LYS A CA 1
ATOM 1097 C C . LYS A 1 140 ? 19.204 -15.755 -10.578 1.00 95.06 140 LYS A C 1
ATOM 1099 O O . LYS A 1 140 ? 18.784 -16.776 -10.038 1.00 95.06 140 LYS A O 1
ATOM 1104 N N . ASN A 1 141 ? 18.483 -15.028 -11.437 1.00 93.31 141 ASN A N 1
ATOM 1105 C CA . ASN A 1 141 ? 17.086 -15.276 -11.792 1.00 93.31 141 ASN A CA 1
ATOM 1106 C C . ASN A 1 141 ? 16.193 -15.523 -10.558 1.00 93.31 141 ASN A C 1
ATOM 1108 O O . ASN A 1 141 ? 15.470 -16.517 -10.451 1.00 93.31 141 ASN A O 1
ATOM 1112 N N . LYS A 1 142 ? 16.326 -14.644 -9.560 1.00 95.50 142 LYS A N 1
ATOM 1113 C CA . LYS A 1 142 ? 15.630 -14.731 -8.277 1.00 95.50 142 LYS A CA 1
ATOM 1114 C C . LYS A 1 142 ? 14.687 -13.546 -8.118 1.00 95.50 142 LYS A C 1
ATOM 1116 O O . LYS A 1 142 ? 15.071 -12.396 -8.315 1.00 95.50 142 LYS A O 1
ATOM 1121 N N . GLU A 1 143 ? 13.466 -13.825 -7.678 1.00 96.44 143 GLU A N 1
ATOM 1122 C CA . GLU A 1 143 ? 12.502 -12.782 -7.331 1.00 96.44 143 GLU A CA 1
ATOM 1123 C C . GLU A 1 143 ? 12.910 -12.044 -6.054 1.00 96.44 143 GLU A C 1
ATOM 1125 O O . GLU A 1 143 ? 13.354 -12.645 -5.065 1.00 96.44 143 GLU A O 1
ATOM 1130 N N . VAL A 1 144 ? 12.717 -10.727 -6.055 1.00 96.12 144 VAL A N 1
ATOM 1131 C CA . VAL A 1 144 ? 12.896 -9.921 -4.848 1.00 96.12 144 VAL A CA 1
ATOM 1132 C C . VAL A 1 144 ? 11.735 -10.218 -3.886 1.00 96.12 144 VAL A C 1
ATOM 1134 O O . VAL A 1 144 ? 10.572 -10.053 -4.260 1.00 96.12 144 VAL A O 1
ATOM 1137 N N . PRO A 1 145 ? 11.999 -10.635 -2.632 1.00 95.31 145 PRO A N 1
ATOM 1138 C CA . PRO A 1 145 ? 10.955 -11.001 -1.676 1.00 95.31 145 PRO A CA 1
ATOM 1139 C C . PRO A 1 145 ? 10.328 -9.754 -1.032 1.00 95.31 145 PRO A C 1
ATOM 1141 O O . PRO A 1 145 ? 10.481 -9.502 0.165 1.00 95.31 145 PRO A O 1
ATOM 1144 N N . TRP A 1 146 ? 9.661 -8.936 -1.844 1.00 95.62 146 TRP A N 1
ATOM 1145 C CA . TRP A 1 146 ? 9.065 -7.670 -1.431 1.00 95.62 146 TRP A CA 1
ATOM 1146 C C . TRP A 1 146 ? 8.052 -7.827 -0.292 1.00 95.62 146 TRP A C 1
ATOM 1148 O O . TRP A 1 146 ? 7.213 -8.729 -0.290 1.00 95.62 146 TRP A O 1
ATOM 1158 N N . LEU A 1 147 ? 8.072 -6.884 0.653 1.00 95.31 147 LEU A N 1
ATOM 1159 C CA . LEU A 1 147 ? 7.058 -6.795 1.702 1.00 95.31 147 LEU A CA 1
ATOM 1160 C C . LEU A 1 147 ? 5.898 -5.913 1.218 1.00 95.31 147 LEU A C 1
ATOM 1162 O O . LEU A 1 147 ? 6.072 -4.719 0.966 1.00 95.31 147 LEU A O 1
ATOM 1166 N N . VAL A 1 148 ? 4.704 -6.493 1.086 1.00 93.75 148 VAL A N 1
ATOM 1167 C CA . VAL A 1 148 ? 3.550 -5.844 0.445 1.00 93.75 148 VAL A CA 1
ATOM 1168 C C . VAL A 1 148 ? 2.726 -5.037 1.454 1.00 93.75 148 VAL A C 1
ATOM 1170 O O . VAL A 1 148 ? 2.018 -5.599 2.288 1.00 93.75 148 VAL A O 1
ATOM 1173 N N . TYR A 1 149 ? 2.758 -3.703 1.358 1.00 93.19 149 TYR A N 1
ATOM 1174 C CA . TYR A 1 149 ? 2.030 -2.805 2.275 1.00 93.19 149 TYR A CA 1
ATOM 1175 C C . TYR A 1 149 ? 0.507 -2.971 2.235 1.00 93.19 149 TYR A C 1
ATOM 1177 O O . TYR A 1 149 ? -0.148 -2.854 3.264 1.00 93.19 149 TYR A O 1
ATOM 1185 N N . SER A 1 150 ? -0.059 -3.227 1.058 1.00 92.06 150 SER A N 1
ATOM 1186 C CA . SER A 1 150 ? -1.515 -3.255 0.850 1.00 92.06 150 SER A CA 1
ATOM 1187 C C . SER A 1 150 ? -2.026 -4.664 0.545 1.00 92.06 150 SER A C 1
ATOM 1189 O O . SER A 1 150 ? -2.938 -4.833 -0.260 1.00 92.06 150 SER A O 1
ATOM 1191 N N . GLN A 1 151 ? -1.408 -5.688 1.147 1.00 90.75 151 GLN A N 1
ATOM 1192 C CA . GLN A 1 151 ? -1.851 -7.070 0.976 1.00 90.75 151 GLN A CA 1
ATOM 1193 C C . GLN A 1 151 ? -3.269 -7.232 1.530 1.00 90.75 151 GLN A C 1
ATOM 1195 O O . GLN A 1 151 ? -3.521 -6.960 2.705 1.00 90.75 151 GLN A O 1
ATOM 1200 N N . GLN A 1 152 ? -4.185 -7.667 0.670 1.00 88.38 152 GLN A N 1
ATOM 1201 C CA . GLN A 1 152 ? -5.570 -7.923 1.047 1.00 88.38 152 GLN A CA 1
ATOM 1202 C C . GLN A 1 152 ? -5.675 -9.227 1.844 1.00 88.38 152 GLN A C 1
ATOM 1204 O O . GLN A 1 152 ? -4.899 -10.147 1.580 1.00 88.38 152 GLN A O 1
ATOM 1209 N N . PRO A 1 153 ? -6.623 -9.326 2.792 1.00 89.38 153 PRO A N 1
ATOM 1210 C CA . PRO A 1 153 ? -6.924 -10.593 3.440 1.00 89.38 153 PRO A CA 1
ATOM 1211 C C . PRO A 1 153 ? -7.394 -11.657 2.448 1.00 89.38 153 PRO A C 1
ATOM 1213 O O . PRO A 1 153 ? -8.084 -11.334 1.485 1.00 89.38 153 PRO A O 1
ATOM 1216 N N . ASP A 1 154 ? -7.088 -12.924 2.726 1.00 88.25 154 ASP A N 1
ATOM 1217 C CA . ASP A 1 154 ? -7.363 -14.039 1.803 1.00 88.25 154 ASP A CA 1
ATOM 1218 C C . ASP A 1 154 ? -8.850 -14.200 1.449 1.00 88.25 154 ASP A C 1
ATOM 1220 O O . ASP A 1 154 ? -9.187 -14.629 0.351 1.00 88.25 154 ASP A O 1
ATOM 1224 N N . CYS A 1 155 ? -9.750 -13.816 2.357 1.00 88.88 155 CYS A N 1
ATOM 122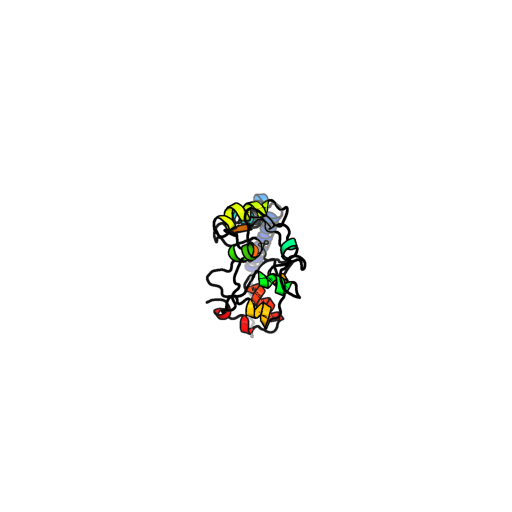5 C CA . CYS A 1 155 ? -11.197 -13.872 2.150 1.00 88.88 155 CYS A CA 1
ATOM 1226 C C . CYS A 1 155 ? -11.769 -12.650 1.416 1.00 88.88 155 CYS A C 1
ATOM 1228 O O . CYS A 1 155 ? -12.986 -12.457 1.431 1.00 88.88 155 CYS A O 1
ATOM 1230 N N . VAL A 1 156 ? -10.922 -11.776 0.859 1.00 89.50 156 VAL A N 1
ATOM 1231 C CA . VAL A 1 156 ? -11.333 -10.528 0.208 1.00 89.50 156 VAL A CA 1
ATOM 1232 C C . VAL A 1 156 ? -10.993 -10.550 -1.281 1.00 89.50 156 VAL A C 1
ATOM 1234 O O . VAL A 1 156 ? -9.867 -10.806 -1.702 1.00 89.50 156 VAL A O 1
ATOM 1237 N N . TYR A 1 157 ? -11.990 -10.212 -2.092 1.00 89.38 157 TYR A N 1
ATOM 1238 C CA . TYR A 1 157 ? -11.872 -9.899 -3.503 1.00 89.38 157 TYR A CA 1
ATOM 1239 C C . TYR A 1 157 ? -11.993 -8.390 -3.722 1.00 89.38 157 TYR A C 1
ATOM 1241 O O . TYR A 1 157 ? -12.961 -7.758 -3.299 1.00 89.38 157 TYR A O 1
ATOM 1249 N N . PHE A 1 158 ? -11.045 -7.825 -4.468 1.00 91.44 158 PHE A N 1
ATOM 1250 C CA . PHE A 1 158 ? -11.093 -6.442 -4.929 1.00 91.44 158 PHE A CA 1
ATOM 1251 C C . PHE A 1 158 ? -10.587 -6.340 -6.373 1.00 91.44 158 PHE A C 1
ATOM 1253 O O . PHE A 1 158 ? -9.438 -6.678 -6.678 1.00 91.44 158 PHE A O 1
ATOM 1260 N N . SER A 1 159 ? -11.446 -5.841 -7.262 1.00 92.62 159 SER A N 1
ATOM 1261 C CA . SER A 1 159 ? -11.110 -5.597 -8.668 1.00 92.62 159 SER A CA 1
ATOM 1262 C C . SER A 1 159 ? -10.495 -4.210 -8.830 1.00 92.62 159 SER A C 1
ATOM 1264 O O . SER A 1 159 ? -11.187 -3.202 -8.682 1.00 92.62 159 SER A O 1
ATOM 1266 N N . HIS A 1 160 ? -9.209 -4.132 -9.170 1.00 94.25 160 HIS A N 1
ATOM 1267 C CA . HIS A 1 160 ? -8.583 -2.846 -9.479 1.00 94.25 160 HIS A CA 1
ATOM 1268 C C . HIS A 1 160 ? -9.075 -2.294 -10.819 1.00 94.25 160 HIS A C 1
ATOM 1270 O O . HIS A 1 160 ? -9.261 -1.086 -10.934 1.00 94.25 160 HIS A O 1
ATOM 1276 N N . MET A 1 161 ? -9.369 -3.149 -11.806 1.00 93.88 161 MET A N 1
ATOM 1277 C CA . MET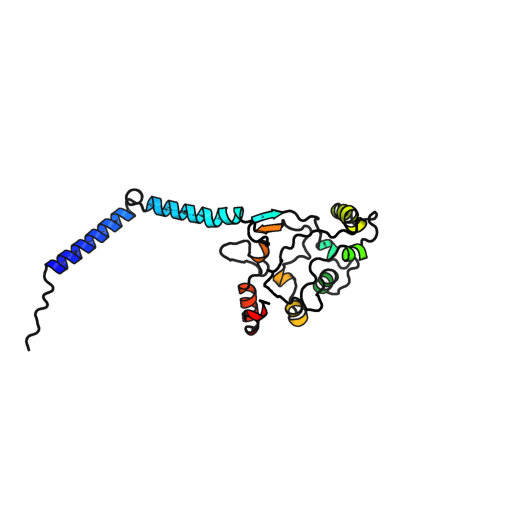 A 1 161 ? -9.904 -2.702 -13.100 1.00 93.88 161 MET A CA 1
ATOM 1278 C C . MET A 1 161 ? -11.249 -1.980 -12.964 1.00 93.88 161 MET A C 1
ATOM 1280 O O . MET A 1 161 ? -11.454 -0.959 -13.623 1.00 93.88 161 MET A O 1
ATOM 1284 N N . ALA A 1 162 ? -12.133 -2.452 -12.080 1.00 93.62 162 ALA A N 1
ATOM 1285 C CA . ALA A 1 162 ? -13.410 -1.788 -11.820 1.00 93.62 162 ALA A CA 1
ATOM 1286 C C . ALA A 1 162 ? -13.226 -0.351 -11.298 1.00 93.62 162 ALA A C 1
ATOM 1288 O O . ALA A 1 162 ? -13.986 0.544 -11.655 1.00 93.62 162 ALA A O 1
ATOM 1289 N N . HIS A 1 163 ? -12.191 -0.108 -10.495 1.00 94.12 163 HIS A N 1
ATOM 1290 C CA . HIS A 1 163 ? -11.941 1.207 -9.906 1.00 94.12 163 HIS A CA 1
ATOM 1291 C C . HIS A 1 163 ? -11.108 2.104 -10.827 1.00 94.12 163 HIS A C 1
ATOM 1293 O O . HIS A 1 163 ? -11.462 3.259 -11.049 1.00 94.12 163 HIS A O 1
ATOM 1299 N N . VAL A 1 164 ? -10.028 1.575 -11.400 1.00 94.38 164 VAL A N 1
ATOM 1300 C CA . VAL A 1 164 ? -9.075 2.347 -12.206 1.00 94.38 164 VAL A CA 1
ATOM 1301 C C . VAL A 1 164 ? -9.561 2.525 -13.641 1.00 94.38 164 VAL A C 1
ATOM 1303 O O . VAL A 1 164 ? -9.681 3.654 -14.100 1.00 94.38 164 VAL A O 1
ATOM 1306 N N . LYS A 1 165 ? -9.874 1.435 -14.355 1.00 91.12 165 LYS A N 1
ATOM 1307 C CA . LYS A 1 165 ? -10.264 1.515 -15.773 1.00 91.12 165 LYS A CA 1
ATOM 1308 C C . LYS A 1 165 ? -11.711 1.973 -15.943 1.00 91.12 165 LYS A C 1
ATOM 1310 O O . LYS A 1 165 ? -11.974 2.874 -16.729 1.00 91.12 165 LYS A O 1
ATOM 1315 N N . MET A 1 166 ? -12.646 1.367 -15.209 1.00 92.81 166 MET A N 1
ATOM 1316 C CA . MET A 1 166 ? -14.077 1.683 -15.352 1.00 92.81 166 MET A CA 1
ATOM 1317 C C . MET A 1 166 ? -14.481 2.904 -14.519 1.00 92.81 166 MET A C 1
ATOM 1319 O O . MET A 1 166 ? -15.253 3.740 -14.974 1.00 92.81 166 MET A O 1
ATOM 1323 N N . GLY A 1 167 ? -13.955 3.005 -13.296 1.00 92.75 167 GLY A N 1
ATOM 1324 C CA . GLY A 1 167 ? -14.234 4.105 -12.373 1.00 92.75 167 GLY A CA 1
ATOM 1325 C C . GLY A 1 167 ? -13.366 5.349 -12.571 1.00 92.75 167 GLY A C 1
ATOM 1326 O O . GLY A 1 167 ? -13.607 6.338 -11.879 1.00 92.75 167 GLY A O 1
ATOM 1327 N N . GLN A 1 168 ? -12.375 5.298 -13.474 1.00 93.00 168 GLN A N 1
ATOM 1328 C CA . GLN A 1 168 ? -11.429 6.386 -13.763 1.00 93.00 168 GLN A CA 1
ATOM 1329 C C . GLN A 1 168 ? -10.796 6.980 -12.492 1.00 93.00 168 GLN A C 1
ATOM 1331 O O . GLN A 1 168 ? -10.637 8.192 -12.359 1.00 93.00 168 GLN A O 1
ATOM 1336 N N . MET A 1 169 ? -10.491 6.125 -11.510 1.00 93.25 169 MET A N 1
ATOM 1337 C CA . MET A 1 169 ? -9.886 6.550 -10.250 1.00 93.25 169 MET A CA 1
ATOM 1338 C C . MET A 1 169 ? -8.361 6.561 -10.336 1.00 93.25 169 MET A C 1
ATOM 1340 O O . MET A 1 169 ? -7.738 5.560 -10.702 1.00 93.25 169 MET A O 1
ATOM 1344 N N . ASP A 1 170 ? -7.760 7.662 -9.886 1.00 93.94 170 ASP A N 1
ATOM 1345 C CA . ASP A 1 170 ? -6.307 7.754 -9.770 1.00 93.94 170 ASP A CA 1
ATOM 1346 C C . ASP A 1 170 ? -5.763 6.781 -8.712 1.00 93.94 170 ASP A C 1
ATOM 1348 O O . ASP A 1 170 ? -6.306 6.710 -7.598 1.00 93.94 170 ASP A O 1
ATOM 1352 N N . CYS A 1 171 ? -4.625 6.132 -8.996 1.00 92.69 171 CYS A N 1
ATOM 1353 C CA . CYS A 1 171 ? -3.930 5.228 -8.062 1.00 92.69 171 CYS A CA 1
ATOM 1354 C C . CYS A 1 171 ? -3.671 5.886 -6.692 1.00 92.69 171 CYS A C 1
ATOM 1356 O O . CYS A 1 171 ? -3.883 5.280 -5.634 1.00 92.69 171 CYS A O 1
ATOM 1358 N N . ARG A 1 172 ? -3.280 7.168 -6.708 1.00 93.12 172 ARG A N 1
ATOM 1359 C CA . ARG A 1 172 ? -2.963 7.959 -5.507 1.00 93.12 172 ARG A CA 1
ATOM 1360 C C . ARG A 1 172 ? -4.133 8.145 -4.550 1.00 93.12 172 ARG A C 1
ATOM 1362 O O . ARG A 1 172 ? -3.916 8.379 -3.366 1.00 93.12 172 ARG A O 1
ATOM 1369 N N . THR A 1 173 ? -5.367 7.988 -5.027 1.00 93.31 173 THR A N 1
ATOM 1370 C CA . THR A 1 173 ? -6.559 8.051 -4.171 1.00 93.31 173 THR A CA 1
ATOM 1371 C C . THR A 1 173 ? -6.494 7.000 -3.066 1.00 93.31 173 THR A C 1
ATOM 1373 O O . THR A 1 173 ? -6.889 7.270 -1.933 1.00 93.31 173 THR A O 1
ATOM 1376 N N . CYS A 1 174 ? -5.973 5.816 -3.388 1.00 92.06 174 CYS A N 1
ATOM 1377 C CA . CYS A 1 174 ? -5.950 4.662 -2.495 1.00 92.06 174 CYS A CA 1
ATOM 1378 C C . CYS A 1 174 ? -4.555 4.353 -1.948 1.00 92.06 174 CYS A C 1
ATOM 1380 O O . CYS A 1 174 ? -4.455 3.862 -0.828 1.00 92.06 174 CYS A O 1
ATOM 1382 N N . HIS A 1 175 ? -3.493 4.666 -2.694 1.00 92.19 175 HIS A N 1
ATOM 1383 C CA . HIS A 1 175 ? -2.119 4.326 -2.308 1.00 92.19 175 HIS A CA 1
ATOM 1384 C C . HIS A 1 175 ? -1.242 5.535 -1.954 1.00 92.19 175 HIS A C 1
ATOM 1386 O O . HIS A 1 175 ? -0.123 5.361 -1.481 1.00 92.19 175 HIS A O 1
ATOM 1392 N N . GLY A 1 176 ? -1.748 6.760 -2.121 1.00 92.75 176 GLY A N 1
ATOM 1393 C CA . GLY A 1 176 ? -0.948 7.972 -1.978 1.00 92.75 176 GLY A CA 1
ATOM 1394 C C . GLY A 1 176 ? 0.009 8.181 -3.154 1.00 92.75 176 GLY A C 1
ATOM 1395 O O . GLY A 1 176 ? -0.029 7.472 -4.159 1.00 92.75 176 GLY A O 1
ATOM 1396 N N . ASP A 1 177 ? 0.853 9.200 -3.047 1.00 93.25 177 ASP A N 1
ATOM 1397 C CA . ASP A 1 177 ? 1.732 9.635 -4.135 1.00 93.25 177 ASP A CA 1
ATOM 1398 C C . ASP A 1 177 ? 3.038 8.819 -4.163 1.00 93.25 177 ASP A C 1
ATOM 1400 O O . ASP A 1 177 ? 4.090 9.246 -3.678 1.00 93.25 177 ASP A O 1
ATOM 1404 N N . HIS A 1 178 ? 2.956 7.597 -4.695 1.00 92.31 178 HIS A N 1
ATOM 1405 C CA . HIS A 1 178 ? 4.125 6.729 -4.837 1.00 92.31 178 HIS A CA 1
ATOM 1406 C C . HIS A 1 178 ? 5.139 7.261 -5.848 1.00 92.31 178 HIS A C 1
ATOM 1408 O O . HIS A 1 178 ? 6.331 7.057 -5.634 1.00 92.31 178 HIS A O 1
ATOM 1414 N N . ALA A 1 179 ? 4.706 7.994 -6.878 1.00 92.25 179 ALA A N 1
ATOM 1415 C CA . ALA A 1 179 ? 5.594 8.570 -7.889 1.00 92.25 179 ALA A CA 1
ATOM 1416 C C . ALA A 1 179 ? 6.664 9.488 -7.271 1.00 92.25 179 ALA A C 1
ATOM 1418 O O . ALA A 1 179 ? 7.766 9.592 -7.796 1.00 92.25 179 ALA A O 1
ATOM 1419 N N . LYS A 1 180 ? 6.393 10.086 -6.102 1.00 93.00 180 LYS A N 1
ATOM 1420 C CA . LYS A 1 180 ? 7.345 10.931 -5.355 1.00 93.00 180 LYS A CA 1
ATOM 1421 C C . LYS A 1 180 ? 8.217 10.187 -4.339 1.00 93.00 180 LYS A C 1
ATOM 1423 O O . LYS A 1 180 ? 8.905 10.811 -3.532 1.00 93.00 180 LYS A O 1
ATOM 1428 N N . THR A 1 181 ? 8.184 8.858 -4.328 1.00 93.81 181 THR A N 1
ATOM 1429 C CA . THR A 1 181 ? 8.879 8.057 -3.314 1.00 93.81 181 THR A CA 1
ATOM 1430 C C . THR A 1 181 ? 10.291 7.694 -3.767 1.00 93.81 181 THR A C 1
ATOM 1432 O O . THR A 1 181 ? 10.485 6.759 -4.541 1.00 93.81 181 THR A O 1
ATOM 1435 N N . GLU A 1 182 ? 11.299 8.391 -3.245 1.00 93.00 182 GLU A N 1
ATOM 1436 C CA . GLU A 1 182 ? 12.708 8.034 -3.484 1.00 93.00 182 GLU A CA 1
ATOM 1437 C C . GLU A 1 182 ? 13.153 6.809 -2.680 1.00 93.00 182 GLU A C 1
ATOM 1439 O O . GLU A 1 182 ? 14.060 6.085 -3.091 1.00 93.00 182 GLU A O 1
ATOM 1444 N N . GLN A 1 183 ? 12.531 6.608 -1.515 1.00 92.00 183 GLN A N 1
ATOM 1445 C CA . GLN A 1 183 ? 12.847 5.532 -0.587 1.00 92.00 183 GLN A CA 1
ATOM 1446 C C . GLN A 1 183 ? 11.579 4.936 0.017 1.00 92.00 183 GLN A C 1
ATOM 1448 O O . GLN A 1 183 ? 10.694 5.660 0.477 1.00 92.00 183 GLN A O 1
ATOM 1453 N N . LEU A 1 184 ? 11.511 3.610 0.068 1.00 92.44 184 LEU A N 1
ATOM 1454 C CA . LEU A 1 184 ? 10.374 2.894 0.628 1.00 92.44 184 LEU A CA 1
ATOM 1455 C C . LEU A 1 184 ? 10.353 3.009 2.164 1.00 92.44 184 LEU A C 1
ATOM 1457 O O . LEU A 1 184 ? 11.372 2.762 2.818 1.00 92.44 184 LEU A O 1
ATOM 1461 N N . PRO A 1 185 ? 9.200 3.339 2.777 1.00 92.25 185 PRO A N 1
ATOM 1462 C CA . PRO A 1 185 ? 9.094 3.429 4.229 1.00 92.25 185 PRO A CA 1
ATOM 1463 C C . PRO A 1 185 ? 9.240 2.046 4.885 1.00 92.25 185 PRO A C 1
ATOM 1465 O O . PRO A 1 185 ? 8.929 1.030 4.259 1.00 92.25 185 PRO A O 1
ATOM 1468 N N . PRO A 1 186 ? 9.633 1.960 6.168 1.00 94.12 186 PRO A N 1
ATOM 1469 C CA . PRO A 1 186 ? 9.671 0.684 6.874 1.00 94.12 186 PRO A CA 1
ATOM 1470 C C . PRO A 1 186 ? 8.321 -0.042 6.824 1.00 94.12 186 PRO A C 1
ATOM 1472 O O . PRO A 1 186 ? 7.262 0.555 7.035 1.00 94.12 186 PRO A O 1
ATOM 1475 N N . PHE A 1 187 ? 8.360 -1.343 6.557 1.00 95.50 187 PHE A N 1
ATOM 1476 C CA . PHE A 1 187 ? 7.188 -2.201 6.566 1.00 95.50 187 PHE A CA 1
ATOM 1477 C C . PHE A 1 187 ? 6.835 -2.582 8.003 1.00 95.50 187 PHE A C 1
ATOM 1479 O O . PHE A 1 187 ? 7.609 -3.241 8.696 1.00 95.50 187 PHE A O 1
ATOM 1486 N N . GLN A 1 188 ? 5.650 -2.179 8.458 1.00 95.19 188 GLN A N 1
ATOM 1487 C CA . GLN A 1 188 ? 5.169 -2.510 9.795 1.00 95.19 188 GLN A CA 1
ATOM 1488 C C . GLN A 1 188 ? 4.217 -3.702 9.730 1.00 95.19 188 GLN A C 1
ATOM 1490 O O . GLN A 1 188 ? 3.091 -3.574 9.251 1.00 95.19 188 GLN A O 1
ATOM 1495 N N . LYS A 1 189 ? 4.676 -4.855 10.220 1.00 95.50 189 LYS A N 1
ATOM 1496 C CA . LYS A 1 189 ? 3.958 -6.135 10.203 1.00 95.50 189 LYS A CA 1
ATOM 1497 C C . LYS A 1 189 ? 3.282 -6.404 11.539 1.00 95.50 189 LYS A C 1
ATOM 1499 O O . LYS A 1 189 ? 3.956 -6.391 12.574 1.00 95.50 189 LYS A O 1
ATOM 1504 N N . ASN A 1 190 ? 1.988 -6.703 11.519 1.00 94.75 190 ASN A N 1
ATOM 1505 C CA . ASN A 1 190 ? 1.264 -7.190 12.687 1.00 94.75 190 ASN A CA 1
ATOM 1506 C C . ASN A 1 190 ? 1.827 -8.557 13.107 1.00 94.75 190 ASN A C 1
ATOM 1508 O O . ASN A 1 190 ? 1.921 -9.472 12.289 1.00 94.75 190 ASN A O 1
ATOM 1512 N N . ARG A 1 191 ? 2.209 -8.700 14.376 1.00 94.75 191 ARG A N 1
ATOM 1513 C CA . ARG A 1 191 ? 2.832 -9.920 14.909 1.00 94.75 191 ARG A CA 1
ATOM 1514 C C . ARG A 1 191 ? 1.887 -11.116 14.994 1.00 94.75 191 ARG A C 1
ATOM 1516 O O . ARG A 1 191 ? 2.370 -12.239 14.988 1.00 94.75 191 ARG A O 1
ATOM 1523 N N . LEU A 1 192 ? 0.579 -10.880 15.082 1.00 92.94 192 LEU A N 1
ATOM 1524 C CA . LEU A 1 192 ? -0.429 -11.934 15.194 1.00 92.94 192 LEU A CA 1
ATOM 1525 C C . LEU A 1 192 ? -0.955 -12.344 13.821 1.00 92.94 192 LEU A C 1
ATOM 1527 O O . LEU A 1 192 ? -1.004 -13.524 13.500 1.00 92.94 192 LEU A O 1
ATOM 1531 N N . THR A 1 193 ? -1.348 -11.362 13.009 1.00 92.12 193 THR A N 1
ATOM 1532 C CA . THR A 1 193 ? -2.039 -11.624 11.738 1.00 92.12 193 THR A CA 1
ATOM 1533 C C . THR A 1 193 ? -1.107 -11.634 10.533 1.00 92.12 193 THR A C 1
ATOM 1535 O O . THR A 1 193 ? -1.480 -12.104 9.468 1.00 92.12 193 THR A O 1
ATOM 1538 N N . GLY A 1 194 ? 0.096 -11.076 10.667 1.00 92.94 194 GLY A N 1
ATOM 1539 C CA . GLY A 1 194 ? 1.055 -10.946 9.577 1.00 92.94 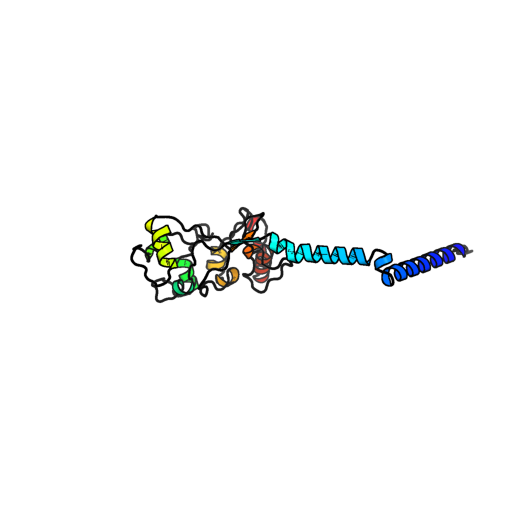194 GLY A CA 1
ATOM 1540 C C . GLY A 1 194 ? 0.762 -9.830 8.570 1.00 92.94 194 GLY A C 1
ATOM 1541 O O . GLY A 1 194 ? 1.634 -9.535 7.755 1.00 92.94 194 GLY A O 1
ATOM 1542 N N . TYR A 1 195 ? -0.395 -9.169 8.641 1.00 93.12 195 TYR A N 1
ATOM 1543 C CA . TYR A 1 195 ? -0.743 -8.080 7.727 1.00 93.12 195 TYR A CA 1
ATOM 1544 C C . TYR A 1 195 ? -0.038 -6.767 8.071 1.00 93.12 195 TYR A C 1
ATOM 1546 O O . TYR A 1 195 ? 0.370 -6.522 9.210 1.00 93.12 195 TYR A O 1
ATOM 1554 N N . SER A 1 196 ? 0.080 -5.892 7.074 1.00 94.19 196 SER A N 1
ATOM 1555 C CA . SER A 1 196 ? 0.647 -4.560 7.261 1.00 94.19 196 SER A CA 1
ATOM 1556 C C . SER A 1 196 ? -0.245 -3.667 8.128 1.00 94.19 196 SER A C 1
ATOM 1558 O O . SER A 1 196 ? -1.472 -3.749 8.072 1.00 94.19 196 SER A O 1
ATOM 1560 N N . ILE A 1 197 ? 0.346 -2.721 8.859 1.00 92.44 197 ILE A N 1
ATOM 1561 C CA . ILE A 1 197 ? -0.428 -1.639 9.486 1.00 92.44 197 ILE A CA 1
ATOM 1562 C C . ILE A 1 197 ? -1.149 -0.774 8.442 1.00 92.44 197 ILE A C 1
ATOM 1564 O O . ILE A 1 197 ? -2.174 -0.175 8.756 1.00 92.44 197 ILE A O 1
ATOM 1568 N N . ASN A 1 198 ? -0.648 -0.718 7.203 1.00 91.81 198 ASN A N 1
ATOM 1569 C CA . ASN A 1 198 ? -1.171 0.164 6.161 1.00 91.81 198 ASN A CA 1
ATOM 1570 C C . ASN A 1 198 ? -2.573 -0.234 5.681 1.00 91.81 198 ASN A C 1
ATOM 1572 O O . ASN A 1 198 ? -3.265 0.608 5.127 1.00 91.81 198 ASN A O 1
ATOM 1576 N N . ILE A 1 199 ? -3.034 -1.467 5.925 1.00 91.19 199 ILE A N 1
ATOM 1577 C CA . ILE A 1 199 ? -4.433 -1.832 5.649 1.00 91.19 199 ILE A CA 1
ATOM 1578 C C . ILE A 1 199 ? -5.369 -1.437 6.804 1.00 91.19 199 ILE A C 1
ATOM 1580 O O . ILE A 1 199 ? -6.534 -1.119 6.576 1.00 91.19 199 ILE A O 1
ATOM 1584 N N . TRP A 1 200 ? -4.860 -1.404 8.043 1.00 88.25 200 TRP A N 1
ATOM 1585 C CA . TRP A 1 200 ? -5.640 -1.125 9.257 1.00 88.25 200 TRP A CA 1
ATOM 1586 C C . TRP A 1 200 ? -5.682 0.362 9.633 1.00 88.25 200 TRP A C 1
ATOM 1588 O O . TRP A 1 200 ? -6.691 0.846 10.163 1.00 88.25 200 TRP A O 1
ATOM 1598 N N . GLY A 1 201 ? -4.599 1.080 9.360 1.00 89.50 201 GLY A N 1
ATOM 1599 C CA . GLY A 1 201 ? -4.363 2.452 9.783 1.00 89.50 201 GLY A CA 1
ATOM 1600 C C . GLY A 1 201 ? -3.478 2.542 11.022 1.00 89.50 201 GLY A C 1
ATOM 1601 O O . GLY A 1 201 ? -3.502 1.690 11.908 1.00 89.50 201 GLY A O 1
ATOM 1602 N N . LYS A 1 202 ? -2.701 3.625 11.093 1.00 85.88 202 LYS A N 1
ATOM 1603 C CA . LYS A 1 202 ? -1.747 3.886 12.186 1.00 85.88 202 LYS A CA 1
ATOM 1604 C C . LYS A 1 202 ? -2.410 4.357 13.485 1.00 85.88 202 LYS A C 1
ATOM 1606 O O . LYS A 1 202 ? -1.760 4.400 14.523 1.00 85.88 202 LYS A O 1
ATOM 1611 N N . ASN A 1 203 ? -3.684 4.738 13.431 1.00 84.62 203 ASN A N 1
ATOM 1612 C CA . ASN A 1 203 ? -4.440 5.233 14.574 1.00 84.62 203 ASN A CA 1
ATOM 1613 C C . ASN A 1 203 ? -5.443 4.170 15.044 1.00 84.62 203 ASN A C 1
ATOM 1615 O O . ASN A 1 203 ? -6.369 3.824 14.305 1.00 84.62 203 ASN A O 1
ATOM 1619 N N . ILE A 1 204 ? -5.284 3.686 16.280 1.00 80.56 204 ILE A N 1
ATOM 1620 C CA . ILE A 1 204 ? -6.173 2.674 16.870 1.00 80.56 204 ILE A CA 1
ATOM 1621 C C . ILE A 1 204 ? -7.616 3.168 17.020 1.00 80.56 204 ILE A C 1
ATOM 1623 O O . ILE A 1 204 ? -8.551 2.399 16.820 1.00 80.56 204 ILE A O 1
ATOM 1627 N N . SER A 1 205 ? -7.810 4.466 17.263 1.00 81.81 205 SER A N 1
ATOM 1628 C CA . SER A 1 205 ? -9.128 5.106 17.334 1.00 81.81 205 SER A CA 1
ATOM 1629 C C . SER A 1 205 ? -9.798 5.241 15.961 1.00 81.81 205 SER A C 1
ATOM 1631 O O . SER A 1 205 ? -10.909 5.750 15.865 1.00 81.81 205 SER A O 1
ATOM 1633 N N . GLY A 1 206 ? -9.133 4.816 14.883 1.00 81.25 206 GLY A N 1
ATOM 1634 C CA . GLY A 1 206 ? -9.715 4.752 13.547 1.00 81.25 206 GLY A CA 1
ATOM 1635 C C . GLY A 1 206 ? -9.749 6.080 12.791 1.00 81.25 206 GLY A C 1
ATOM 1636 O O . GLY A 1 206 ? -10.267 6.113 11.678 1.00 81.25 206 GLY A O 1
ATOM 1637 N N . TYR A 1 207 ? -9.178 7.157 13.331 1.00 85.69 207 TYR A N 1
ATOM 1638 C CA . TYR A 1 207 ? -9.074 8.422 12.606 1.00 85.69 207 TYR A CA 1
ATOM 1639 C C . TYR A 1 207 ? -8.074 8.322 11.450 1.00 85.69 207 TYR A C 1
ATOM 1641 O O . TYR A 1 207 ? -6.940 7.876 11.634 1.00 85.69 207 TYR A O 1
ATOM 1649 N N . LYS A 1 208 ? -8.490 8.791 10.272 1.00 89.19 208 LYS A N 1
ATOM 1650 C CA . LYS A 1 208 ? -7.647 8.946 9.082 1.00 89.19 208 LYS A CA 1
ATOM 1651 C C . LYS A 1 208 ? -7.623 10.405 8.642 1.00 89.19 208 LYS A C 1
ATOM 1653 O O . LYS A 1 208 ? -8.611 11.117 8.818 1.00 89.19 208 LYS A O 1
ATOM 1658 N N . LYS A 1 209 ? -6.499 10.840 8.082 1.00 90.88 209 LYS A N 1
ATOM 1659 C CA . LYS A 1 209 ? -6.330 12.167 7.475 1.00 90.88 209 LYS A CA 1
ATOM 1660 C C . LYS A 1 209 ? -6.481 12.087 5.961 1.00 90.88 209 LYS A C 1
ATOM 1662 O O . LYS A 1 209 ? -7.097 12.964 5.368 1.00 90.88 209 LYS A O 1
ATOM 1667 N N . ASN A 1 210 ? -5.977 11.011 5.364 1.00 92.38 210 ASN A N 1
ATOM 1668 C CA . ASN A 1 210 ? -6.032 10.767 3.930 1.00 92.38 210 ASN A CA 1
ATOM 1669 C C . ASN A 1 210 ? -6.831 9.504 3.611 1.00 92.38 210 ASN A C 1
ATOM 1671 O O . ASN A 1 210 ? -7.013 8.623 4.456 1.00 92.38 210 ASN A O 1
ATOM 1675 N N . SER A 1 211 ? -7.290 9.388 2.366 1.00 91.06 211 SER A N 1
ATOM 1676 C CA . SER A 1 211 ? -7.995 8.197 1.885 1.00 91.06 211 SER A CA 1
ATOM 1677 C C . SER A 1 211 ? -7.107 6.952 1.819 1.00 91.06 211 SER A C 1
ATOM 1679 O O . SER A 1 211 ? -7.638 5.857 1.944 1.00 91.06 211 SER A O 1
ATOM 1681 N N . TRP A 1 212 ? -5.789 7.117 1.691 1.00 91.38 212 TRP A N 1
ATOM 1682 C CA . TRP A 1 212 ? -4.795 6.039 1.605 1.00 91.38 212 TRP A CA 1
ATOM 1683 C C . TRP A 1 212 ? -4.160 5.647 2.946 1.00 91.38 212 TRP A C 1
ATOM 1685 O O . TRP A 1 212 ? -3.269 4.802 2.986 1.00 91.38 212 TRP A O 1
ATOM 1695 N N . ASP A 1 213 ? -4.578 6.252 4.064 1.00 92.06 213 ASP A N 1
ATOM 1696 C CA . ASP A 1 213 ? -4.018 5.911 5.381 1.00 92.06 213 ASP A CA 1
ATOM 1697 C C . ASP A 1 213 ? -4.387 4.480 5.822 1.00 92.06 213 ASP A C 1
ATOM 1699 O O . ASP A 1 213 ? -3.747 3.929 6.722 1.00 92.06 213 ASP A O 1
ATOM 1703 N N . ARG A 1 214 ? -5.456 3.920 5.239 1.00 91.56 214 ARG A N 1
ATOM 1704 C CA . ARG A 1 214 ? -5.978 2.569 5.471 1.00 91.56 214 ARG A CA 1
ATOM 1705 C C . ARG A 1 214 ? -6.950 2.152 4.366 1.00 91.56 214 ARG A C 1
ATOM 1707 O O . ARG A 1 214 ? -7.449 3.007 3.640 1.00 91.56 214 ARG A O 1
ATOM 1714 N N . MET A 1 215 ? -7.247 0.856 4.285 1.00 89.31 215 MET A N 1
ATOM 1715 C CA . MET A 1 215 ? -8.157 0.287 3.285 1.00 89.31 215 MET A CA 1
ATOM 1716 C C . MET A 1 215 ? -9.123 -0.712 3.930 1.00 89.31 215 MET A C 1
ATOM 1718 O O . MET A 1 215 ? -9.109 -1.908 3.636 1.00 89.31 215 MET A O 1
ATOM 1722 N N . LYS A 1 216 ? -9.930 -0.234 4.880 1.00 90.31 216 LYS A N 1
ATOM 1723 C CA . LYS A 1 216 ? -10.930 -1.062 5.558 1.00 90.31 216 LYS A CA 1
ATOM 1724 C C . LYS A 1 216 ? -12.240 -1.102 4.773 1.00 90.31 216 LYS A C 1
ATOM 1726 O O . LYS A 1 216 ? -12.527 -0.243 3.944 1.00 90.31 216 LYS A O 1
ATOM 1731 N N . MET A 1 217 ? -13.077 -2.090 5.086 1.00 91.50 217 MET A N 1
ATOM 1732 C CA . MET A 1 217 ? -14.395 -2.250 4.464 1.00 91.50 217 MET A CA 1
ATOM 1733 C C . MET A 1 217 ? -15.273 -0.993 4.592 1.00 91.50 217 MET A C 1
ATOM 1735 O O . MET A 1 217 ? -15.964 -0.635 3.640 1.00 91.50 217 MET A O 1
ATOM 1739 N N . ASP A 1 218 ? -15.237 -0.302 5.735 1.00 91.44 218 ASP A N 1
ATOM 1740 C CA . ASP A 1 218 ? -15.991 0.938 5.951 1.00 91.44 218 ASP A CA 1
ATOM 1741 C C . ASP A 1 218 ? -15.506 2.077 5.043 1.00 91.44 218 ASP A C 1
ATOM 1743 O O . ASP A 1 218 ? -16.319 2.876 4.575 1.00 91.44 218 ASP A O 1
ATOM 1747 N N . ASP A 1 219 ? -14.210 2.117 4.721 1.00 92.62 219 ASP A N 1
ATOM 1748 C CA . ASP A 1 219 ? -13.650 3.087 3.779 1.00 92.62 219 ASP A CA 1
ATOM 1749 C C . ASP A 1 219 ? -14.209 2.870 2.363 1.00 92.62 219 ASP A C 1
ATOM 1751 O O . ASP A 1 219 ? -14.642 3.831 1.712 1.00 92.62 219 ASP A O 1
ATOM 1755 N N . CYS A 1 220 ? -14.278 1.609 1.921 1.00 91.88 220 CYS A N 1
ATOM 1756 C CA . CYS A 1 220 ? -14.886 1.221 0.647 1.00 91.88 220 CYS A CA 1
ATOM 1757 C C . CYS A 1 220 ? -16.385 1.551 0.633 1.00 91.88 220 CYS A C 1
ATOM 1759 O O . CYS A 1 220 ? -16.864 2.256 -0.259 1.00 91.88 220 CYS A O 1
ATOM 1761 N N . ALA A 1 221 ? -17.119 1.125 1.666 1.00 94.12 221 ALA A N 1
ATOM 1762 C CA . ALA A 1 221 ? -18.566 1.297 1.751 1.00 94.12 221 ALA A CA 1
ATOM 1763 C C . ALA A 1 221 ? -18.991 2.773 1.791 1.00 94.12 221 ALA A C 1
ATOM 1765 O O . ALA A 1 221 ? -19.982 3.171 1.157 1.00 94.12 221 ALA A O 1
ATOM 1766 N N . GLN A 1 222 ? -18.223 3.606 2.498 1.00 94.25 222 GLN A N 1
ATOM 1767 C CA . GLN A 1 222 ? -18.413 5.052 2.522 1.00 94.25 222 GLN A CA 1
ATOM 1768 C C . GLN A 1 222 ? -18.121 5.675 1.151 1.00 94.25 222 GLN A C 1
ATOM 1770 O O . GLN A 1 222 ? -18.865 6.553 0.707 1.00 94.25 222 GLN A O 1
ATOM 1775 N N . CYS A 1 223 ? -17.061 5.240 0.463 1.00 94.06 223 CYS A N 1
ATOM 1776 C CA . CYS A 1 223 ? -16.745 5.717 -0.884 1.00 94.06 223 CYS A CA 1
ATOM 1777 C C . CYS A 1 223 ? -17.867 5.385 -1.876 1.00 94.06 223 CYS A C 1
ATOM 1779 O O . CYS A 1 223 ? -18.411 6.293 -2.506 1.00 94.06 223 CYS A O 1
ATOM 1781 N N . HIS A 1 224 ? -18.287 4.121 -1.933 1.00 95.38 224 HIS A N 1
ATOM 1782 C CA . HIS A 1 224 ? -19.406 3.669 -2.757 1.00 95.38 224 HIS A CA 1
ATOM 1783 C C . HIS A 1 224 ? -20.685 4.457 -2.468 1.00 95.38 224 HIS A C 1
ATOM 1785 O O . HIS A 1 224 ? -21.333 4.944 -3.391 1.00 95.38 224 HIS A O 1
ATOM 1791 N N . SER A 1 225 ? -21.009 4.678 -1.191 1.00 95.81 225 SER A N 1
ATOM 1792 C CA . SER A 1 225 ? -22.178 5.475 -0.805 1.00 95.81 225 SER A CA 1
ATOM 1793 C C . SER A 1 225 ? -22.110 6.909 -1.327 1.00 95.81 225 SER A C 1
ATOM 1795 O O . SER A 1 225 ? -23.100 7.406 -1.860 1.00 95.81 225 SER A O 1
ATOM 1797 N N . ARG A 1 226 ? -20.947 7.565 -1.215 1.00 95.06 226 ARG A N 1
ATOM 1798 C CA . ARG A 1 226 ? -20.733 8.930 -1.731 1.00 95.06 226 ARG A CA 1
ATOM 1799 C C . ARG A 1 226 ? -20.790 9.000 -3.256 1.00 95.06 226 ARG A C 1
ATOM 1801 O O . ARG A 1 226 ? -21.179 10.026 -3.796 1.00 95.06 226 ARG A O 1
ATOM 1808 N N . LYS A 1 227 ? -20.414 7.919 -3.940 1.00 93.94 227 LYS A N 1
ATOM 1809 C CA . LYS A 1 227 ? -20.469 7.798 -5.404 1.00 93.94 227 LYS A CA 1
ATOM 1810 C C . LYS A 1 227 ? -21.823 7.295 -5.923 1.00 93.94 227 LYS A C 1
ATOM 1812 O O . LYS A 1 227 ? -21.951 7.073 -7.121 1.00 93.94 227 LYS A O 1
ATOM 1817 N N . GLY A 1 228 ? -22.818 7.111 -5.050 1.00 95.31 228 GLY A N 1
ATOM 1818 C CA . GLY A 1 228 ? -24.146 6.625 -5.438 1.00 95.31 228 GLY A CA 1
ATOM 1819 C C . GLY A 1 228 ? -24.178 5.149 -5.846 1.00 95.31 228 GLY A C 1
ATOM 1820 O O . GLY A 1 228 ? -25.063 4.756 -6.592 1.00 95.31 228 GLY A O 1
ATOM 1821 N N . ARG A 1 229 ? -23.215 4.347 -5.373 1.00 94.50 229 ARG A N 1
ATOM 1822 C CA . ARG A 1 229 ? -23.002 2.932 -5.722 1.00 94.50 229 ARG A CA 1
ATOM 1823 C C . ARG A 1 229 ? -23.192 1.981 -4.537 1.00 94.50 229 ARG A C 1
ATOM 1825 O O . ARG A 1 229 ? -22.392 1.073 -4.319 1.00 94.50 229 ARG A O 1
ATOM 1832 N N . LYS A 1 230 ? -24.206 2.223 -3.699 1.00 94.69 230 LYS A N 1
ATOM 1833 C CA . LYS A 1 230 ? -24.438 1.443 -2.462 1.00 94.69 230 LYS A CA 1
ATOM 1834 C C . LYS A 1 230 ? -24.694 -0.044 -2.726 1.00 94.69 230 LYS A C 1
ATOM 1836 O O . LYS A 1 230 ? -24.441 -0.854 -1.838 1.00 94.69 230 LYS A O 1
ATOM 1841 N N . GLU A 1 231 ? -25.146 -0.398 -3.925 1.00 93.38 231 GLU A N 1
ATOM 1842 C CA . GLU A 1 231 ? -25.314 -1.774 -4.394 1.00 93.38 231 GLU A CA 1
ATOM 1843 C C . GLU A 1 231 ? -24.023 -2.605 -4.290 1.00 93.38 231 GLU A C 1
ATOM 1845 O O . GLU A 1 231 ? -24.084 -3.807 -4.041 1.00 93.38 231 GLU A O 1
ATOM 1850 N N . ASN A 1 232 ? -22.852 -1.963 -4.358 1.00 93.38 232 ASN A N 1
ATOM 1851 C CA . ASN A 1 232 ? -21.549 -2.625 -4.263 1.00 93.38 232 ASN A CA 1
ATOM 1852 C C . ASN A 1 232 ? -21.092 -2.894 -2.816 1.00 93.38 232 ASN A C 1
ATOM 1854 O O . ASN A 1 232 ? -19.968 -3.342 -2.605 1.00 93.38 232 ASN A O 1
ATOM 1858 N N . ASN A 1 233 ? -21.926 -2.604 -1.809 1.00 94.19 233 ASN A N 1
ATOM 1859 C CA . ASN A 1 233 ? -21.580 -2.783 -0.391 1.00 94.19 233 ASN A CA 1
ATOM 1860 C C . ASN A 1 233 ? -22.051 -4.118 0.196 1.00 94.19 233 ASN A C 1
ATOM 1862 O O . ASN A 1 233 ? -21.856 -4.359 1.387 1.00 94.19 233 ASN A O 1
ATOM 1866 N N . ALA A 1 234 ? -22.696 -4.972 -0.598 1.00 92.94 234 ALA A N 1
ATOM 1867 C CA . ALA A 1 234 ? -23.131 -6.276 -0.121 1.00 92.94 234 ALA A CA 1
ATOM 1868 C C . ALA A 1 234 ? -21.927 -7.192 0.164 1.00 92.94 234 ALA A C 1
ATOM 1870 O O . ALA A 1 234 ? -20.958 -7.214 -0.594 1.00 92.94 234 ALA A O 1
ATOM 1871 N N . CYS A 1 235 ? -21.997 -7.983 1.239 1.00 90.88 235 CYS A N 1
ATOM 1872 C CA . CYS A 1 235 ? -20.865 -8.781 1.726 1.00 90.88 235 CYS A CA 1
ATOM 1873 C C . CYS A 1 235 ? -20.258 -9.692 0.644 1.00 90.88 235 CYS A C 1
ATOM 1875 O O . CYS A 1 235 ? -19.042 -9.747 0.501 1.00 90.88 235 CYS A O 1
ATOM 1877 N N . PHE A 1 236 ? -21.099 -10.353 -0.156 1.00 91.38 236 PHE A N 1
ATOM 1878 C CA . PHE A 1 236 ? -20.691 -11.293 -1.211 1.00 91.38 236 PHE A CA 1
ATOM 1879 C C . PHE A 1 236 ? -20.028 -10.627 -2.431 1.00 91.38 236 PHE A C 1
ATOM 1881 O O . PHE A 1 236 ? -19.490 -11.312 -3.302 1.00 91.38 236 PHE A O 1
ATOM 1888 N N . VAL A 1 237 ? -20.069 -9.294 -2.529 1.00 89.88 237 VAL A N 1
ATOM 1889 C CA . VAL A 1 237 ? -19.346 -8.559 -3.578 1.00 89.88 237 VAL A CA 1
ATOM 1890 C C . VAL A 1 237 ? -17.846 -8.589 -3.288 1.00 89.88 237 VAL A C 1
ATOM 1892 O O . VAL A 1 237 ? -17.048 -8.812 -4.200 1.00 89.88 237 VAL A O 1
ATOM 1895 N N . CYS A 1 238 ? -17.482 -8.419 -2.015 1.00 88.06 238 CYS A N 1
ATOM 1896 C CA . CYS A 1 238 ? -16.098 -8.314 -1.561 1.00 88.06 238 CYS A CA 1
ATOM 1897 C C . CYS A 1 238 ? -15.572 -9.595 -0.912 1.00 88.06 238 CYS A C 1
ATOM 1899 O O . CYS A 1 238 ? -14.364 -9.736 -0.805 1.00 88.06 238 CYS A O 1
ATOM 1901 N N . HIS A 1 239 ? -16.430 -10.511 -0.465 1.00 90.06 239 HIS A N 1
ATOM 1902 C CA . HIS A 1 239 ? -16.018 -11.772 0.148 1.00 90.06 239 HIS A CA 1
ATOM 1903 C C . HIS A 1 239 ? -16.376 -12.944 -0.756 1.00 90.06 239 HIS A C 1
ATOM 1905 O O . HIS A 1 239 ? -17.559 -13.193 -1.002 1.00 90.06 239 HIS A O 1
ATOM 1911 N N . LYS A 1 240 ? -15.344 -13.623 -1.260 1.00 81.62 240 LYS A N 1
ATOM 1912 C CA . LYS A 1 240 ? -15.426 -14.759 -2.180 1.00 81.62 240 LYS A CA 1
ATOM 1913 C C . LYS A 1 240 ? -14.391 -15.806 -1.812 1.00 81.62 240 LYS A C 1
ATOM 1915 O O . LYS A 1 240 ? -13.322 -15.392 -1.313 1.00 81.62 240 LYS A O 1
#

Radius of gyration: 30.55 Å; Cα contacts (8 Å, |Δi|>4): 258; chains: 1; bounding box: 96×30×81 Å

Secondary structure (DSSP, 8-state):
-PPPP----HHHHHHHHHHHHHHHHHHHHHHH-TTTSSHHHHHHHHHHHHHIIIIIHHHHHEEEE--SS---TTGGG-GGGS---SSHHHHHHHHSPBPTTSSB--SPPHHHHTTT---TT--SSS-HHHHHHIIIIITTT-------TTPPPTT----HHIIIIIT---THHHH--GGG-SSPPPEEEETTT--BHHHH-S-TT---SSTTS---HHHHHHHHHHTT-GGGGSHHHH--

Mean predicted aligned error: 8.52 Å

Sequence (240 aa):
MVTPPNSAGPLKEKGVAFLRESLRAFHTQVLLHPLKSGLGYFLFGLVAALVLGWVFFPLALYSSHKQPLNFNHVVHSREDIGIEGATEQERCLFCHEFREDGRFGGIPKTDKCTQCHEDPEAPLGKNPNEAVFLKEYAAKNKEVPWLVYSQQPDCVYFSHMAHVKMGQMDCRTCHGDHAKTEQLPPFQKNRLTGYSINIWGKNISGYKKNSWDRMKMDDCAQCHSRKGRKENNACFVCHK

pLDDT: mean 88.18, std 9.59, range [45.81, 96.62]